Protein AF-A0A0M3KGS9-F1 (afdb_monomer_lite)

InterPro domains:
  IPR002136 Large ribosomal subunit protein uL4 [PF00573] (9-168)
  IPR013005 Large ribosomal subunit protein uL4-like [PTHR10746] (4-174)
  IPR023574 Large ribosomal subunit protein uL4 domain superfamily [G3DSA:3.40.1370.10] (2-190)
  IPR023574 Large ribosomal subunit protein uL4 domain superfamily [SSF52166] (7-170)

Structure (mmCIF, N/CA/C/O backbone):
data_AF-A0A0M3KGS9-F1
#
_entry.id   AF-A0A0M3KGS9-F1
#
loop_
_atom_site.group_PDB
_atom_site.id
_atom_site.type_symbol
_atom_site.label_atom_id
_atom_site.label_alt_id
_atom_site.label_comp_id
_atom_site.label_asym_id
_atom_site.label_entity_id
_atom_site.label_seq_id
_atom_site.pdbx_PDB_ins_code
_atom_site.Cartn_x
_atom_site.Cartn_y
_atom_site.Cartn_z
_atom_site.occupancy
_atom_site.B_iso_or_equiv
_atom_site.auth_seq_id
_atom_site.auth_comp_id
_atom_site.auth_asym_id
_atom_site.auth_atom_id
_atom_site.pdbx_PDB_model_num
ATOM 1 N N . LEU A 1 1 ? -0.802 -0.702 -6.638 1.00 59.56 1 LEU A N 1
ATOM 2 C CA . LEU A 1 1 ? 0.644 -0.536 -6.351 1.00 59.56 1 LEU A CA 1
ATOM 3 C C . LEU A 1 1 ? 1.445 -0.008 -7.544 1.00 59.56 1 LEU A C 1
ATOM 5 O O . LEU A 1 1 ? 2.296 0.840 -7.343 1.00 59.56 1 LEU A O 1
ATOM 9 N N . VAL A 1 2 ? 1.138 -0.417 -8.781 1.00 81.12 2 VAL A N 1
ATOM 10 C CA . VAL A 1 2 ? 1.950 -0.087 -9.972 1.00 81.12 2 VAL A CA 1
ATOM 11 C C . VAL A 1 2 ? 2.141 1.420 -10.236 1.00 81.12 2 VAL A C 1
ATOM 13 O O . VAL A 1 2 ? 3.208 1.816 -10.691 1.00 81.12 2 VAL A O 1
ATOM 16 N N . TYR A 1 3 ? 1.172 2.276 -9.894 1.00 86.75 3 TYR A N 1
ATOM 17 C CA . TYR A 1 3 ? 1.254 3.716 -10.187 1.00 86.75 3 TYR A CA 1
ATOM 18 C C . TYR A 1 3 ? 2.394 4.460 -9.463 1.00 86.75 3 TYR A C 1
ATOM 20 O O . TYR A 1 3 ? 2.813 5.508 -9.945 1.00 86.75 3 TYR A O 1
ATOM 28 N N . ARG A 1 4 ? 2.900 3.935 -8.333 1.00 87.69 4 ARG A N 1
ATOM 29 C CA . ARG A 1 4 ? 4.054 4.494 -7.597 1.00 87.69 4 ARG A CA 1
ATOM 30 C C . ARG A 1 4 ? 5.395 3.913 -8.066 1.00 87.69 4 ARG A C 1
ATOM 32 O O . ARG A 1 4 ? 6.444 4.403 -7.662 1.00 87.69 4 ARG A O 1
ATOM 39 N N . ASN A 1 5 ? 5.380 2.873 -8.902 1.00 90.56 5 ASN A N 1
ATOM 40 C CA . ASN A 1 5 ? 6.588 2.135 -9.255 1.00 90.56 5 ASN A CA 1
ATOM 41 C C . ASN A 1 5 ? 7.422 2.894 -10.297 1.00 90.56 5 ASN A C 1
ATOM 43 O O . ASN A 1 5 ? 6.920 3.281 -11.359 1.00 90.56 5 ASN A O 1
ATOM 47 N N . LEU A 1 6 ? 8.719 3.023 -10.012 1.00 91.81 6 LEU A N 1
ATOM 48 C CA . LEU A 1 6 ? 9.727 3.588 -10.904 1.00 91.81 6 LEU A CA 1
ATOM 49 C C . LEU A 1 6 ? 10.831 2.559 -11.149 1.00 91.81 6 LEU A C 1
ATOM 51 O O . LEU A 1 6 ? 11.524 2.140 -10.224 1.00 91.81 6 LEU A O 1
ATOM 55 N N . GLN A 1 7 ? 11.022 2.166 -12.406 1.00 92.38 7 GLN A N 1
ATOM 56 C CA . GLN A 1 7 ? 12.153 1.333 -12.793 1.00 92.38 7 GLN A CA 1
ATOM 57 C C . GLN A 1 7 ? 13.367 2.203 -13.049 1.00 92.38 7 GLN A C 1
ATOM 59 O O . GLN A 1 7 ? 13.353 3.000 -13.984 1.00 92.38 7 GLN A O 1
ATOM 64 N N . LEU A 1 8 ? 14.428 2.005 -12.272 1.00 94.62 8 LEU A N 1
ATOM 65 C CA . LEU A 1 8 ? 15.709 2.688 -12.483 1.00 94.62 8 LEU A CA 1
ATOM 66 C C . LEU A 1 8 ? 16.712 1.849 -13.277 1.00 94.62 8 LEU A C 1
ATOM 68 O O . LEU A 1 8 ? 17.710 2.374 -13.765 1.00 94.62 8 LEU A O 1
ATOM 72 N N . THR A 1 9 ? 16.461 0.548 -13.424 1.00 94.50 9 THR A N 1
ATOM 73 C CA . THR A 1 9 ? 17.399 -0.348 -14.097 1.00 94.50 9 THR A CA 1
ATOM 74 C C . THR A 1 9 ? 17.535 0.024 -15.572 1.00 94.50 9 THR A C 1
ATOM 76 O O . THR A 1 9 ? 16.553 0.211 -16.289 1.00 94.50 9 THR A O 1
ATOM 79 N N . LYS A 1 10 ? 18.781 0.148 -16.031 1.00 95.44 10 LYS A N 1
ATOM 80 C CA . LYS A 1 10 ? 19.118 0.461 -17.418 1.00 95.44 10 LYS A CA 1
ATOM 81 C C . LYS A 1 10 ? 20.249 -0.446 -17.875 1.00 95.44 10 LYS A C 1
ATOM 83 O O . LYS A 1 10 ? 21.297 -0.511 -17.242 1.00 95.44 10 LYS A O 1
ATOM 88 N N . GLN A 1 11 ? 20.039 -1.118 -18.997 1.00 95.94 11 GLN A N 1
ATOM 89 C CA . GLN A 1 11 ? 21.071 -1.877 -19.687 1.00 95.94 11 GLN A CA 1
ATOM 90 C C . GLN A 1 11 ? 21.637 -1.044 -20.835 1.00 95.94 11 GLN A C 1
ATOM 92 O O . GLN A 1 11 ? 20.892 -0.411 -21.592 1.00 95.94 11 GLN A O 1
ATOM 97 N N . LEU A 1 12 ? 22.967 -1.035 -20.946 1.00 96.00 12 LEU A N 1
ATOM 98 C CA . LEU A 1 12 ? 23.667 -0.260 -21.963 1.00 96.00 12 LEU A CA 1
ATOM 99 C C . LEU A 1 12 ? 23.436 -0.877 -23.341 1.00 96.00 12 LEU A C 1
ATOM 101 O O . LEU A 1 12 ? 23.698 -2.061 -23.575 1.00 96.00 12 LEU A O 1
ATOM 105 N N . SER A 1 13 ? 22.957 -0.043 -24.256 1.00 95.88 13 SER A N 1
ATOM 106 C CA . SER A 1 13 ? 22.900 -0.378 -25.674 1.00 95.88 13 SER A CA 1
ATOM 107 C C . SER A 1 13 ? 24.305 -0.357 -26.282 1.00 95.88 13 SER A C 1
ATOM 109 O O . SER A 1 13 ? 25.244 0.202 -25.710 1.00 95.88 13 SER A O 1
ATOM 111 N N . LYS A 1 14 ? 24.449 -0.911 -27.491 1.00 94.31 14 LYS A N 1
ATOM 112 C CA . LYS A 1 14 ? 25.709 -0.874 -28.254 1.00 94.31 14 LYS A CA 1
ATOM 113 C C . LYS A 1 14 ? 26.313 0.537 -28.344 1.00 94.31 14 LYS A C 1
ATOM 115 O O . LYS A 1 14 ? 27.531 0.659 -28.326 1.00 94.31 14 LYS A O 1
ATOM 120 N N . ALA A 1 15 ? 25.472 1.566 -28.467 1.00 93.00 15 ALA A N 1
ATOM 121 C C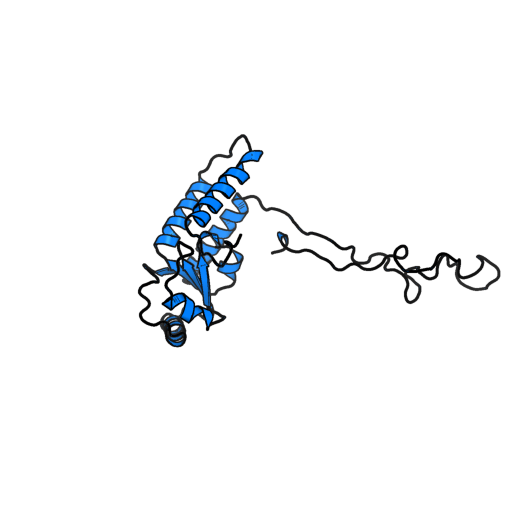A . ALA A 1 15 ? 25.896 2.956 -28.637 1.00 93.00 15 ALA A CA 1
ATOM 122 C C . ALA A 1 15 ? 26.353 3.623 -27.329 1.00 93.00 15 ALA A C 1
ATOM 124 O O . ALA A 1 15 ? 27.106 4.587 -27.364 1.00 93.00 15 ALA A O 1
ATOM 125 N N . GLU A 1 16 ? 25.899 3.121 -26.183 1.00 94.81 16 GLU A N 1
ATOM 126 C CA . GLU A 1 16 ? 26.248 3.668 -24.866 1.00 94.81 16 GLU A CA 1
ATOM 127 C C . GLU A 1 16 ? 27.442 2.942 -24.239 1.00 94.81 16 GLU A C 1
ATOM 129 O O . GLU A 1 16 ? 28.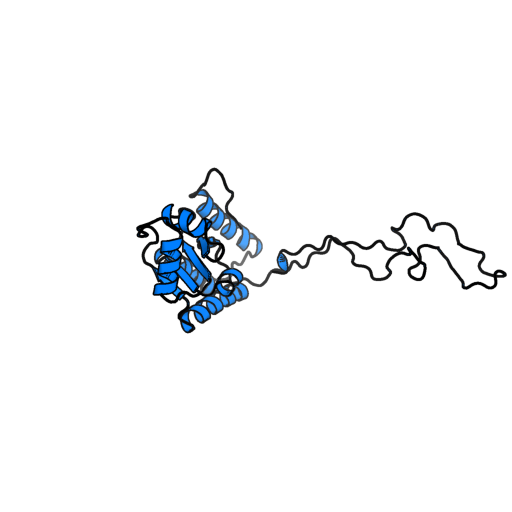025 3.426 -23.272 1.00 94.81 16 GLU A O 1
ATOM 134 N N . MET A 1 17 ? 27.803 1.764 -24.760 1.00 94.50 17 MET A N 1
ATOM 135 C CA . MET A 1 17 ? 28.976 1.040 -24.291 1.00 94.50 17 MET A CA 1
ATOM 136 C C . MET A 1 17 ? 30.276 1.743 -24.709 1.00 94.50 17 MET A C 1
ATOM 138 O O . MET A 1 17 ? 30.386 2.217 -25.838 1.00 94.50 17 MET A O 1
ATOM 142 N N . PRO A 1 18 ? 31.307 1.759 -23.845 1.00 94.06 18 PRO A N 1
ATOM 143 C CA . PRO A 1 18 ? 32.551 2.466 -24.131 1.00 94.06 18 PRO A CA 1
ATOM 144 C C . PRO A 1 18 ? 33.335 1.818 -25.284 1.00 94.06 18 PRO A C 1
ATOM 146 O O . PRO A 1 18 ? 33.600 0.614 -25.283 1.00 94.06 18 PRO A O 1
ATOM 149 N N . GLY A 1 19 ? 33.779 2.614 -26.258 1.00 93.81 19 GLY A N 1
ATOM 150 C CA . GLY A 1 19 ? 34.584 2.153 -27.397 1.00 93.81 19 GLY A CA 1
ATOM 151 C C . GLY A 1 19 ? 33.763 1.527 -28.533 1.00 93.81 19 GLY A C 1
ATOM 152 O O . GLY A 1 19 ? 32.571 1.756 -28.668 1.00 93.81 19 GLY A O 1
ATOM 153 N N . GLY A 1 20 ? 34.407 0.736 -29.398 1.00 91.31 20 GLY A N 1
ATOM 154 C CA . GLY A 1 20 ? 33.729 0.093 -30.535 1.00 91.31 20 GLY A CA 1
ATOM 155 C C . GLY A 1 20 ? 33.561 0.955 -31.792 1.00 91.31 20 GLY A C 1
ATOM 156 O O . GLY A 1 20 ? 32.854 0.523 -32.703 1.00 91.31 20 GLY A O 1
ATOM 157 N N . ASN A 1 21 ? 34.245 2.103 -31.866 1.00 90.56 21 ASN A N 1
ATOM 158 C CA . ASN A 1 21 ? 34.265 2.989 -33.041 1.00 90.56 21 ASN A CA 1
ATOM 159 C C . ASN A 1 21 ? 35.136 2.462 -34.191 1.00 90.56 21 ASN A C 1
ATOM 161 O O . ASN A 1 21 ? 34.920 2.812 -35.348 1.00 90.56 21 ASN A O 1
ATOM 165 N N . ARG A 1 22 ? 36.119 1.601 -33.897 1.00 93.00 22 ARG A N 1
ATOM 166 C CA . ARG A 1 22 ? 36.967 0.976 -34.918 1.00 93.00 22 ARG A CA 1
ATOM 167 C C . ARG A 1 22 ? 36.350 -0.334 -35.397 1.00 93.00 22 ARG A C 1
ATOM 169 O O . ARG A 1 22 ? 36.013 -1.198 -34.583 1.00 93.00 22 ARG A O 1
ATOM 176 N N . LYS A 1 23 ? 36.288 -0.514 -36.718 1.00 94.50 23 LYS A N 1
ATOM 177 C CA . LYS A 1 23 ? 35.894 -1.789 -37.322 1.00 94.50 23 LYS A CA 1
ATOM 178 C C . LYS A 1 23 ? 36.867 -2.899 -36.875 1.00 94.50 23 LYS A C 1
ATOM 180 O O . LYS A 1 23 ? 38.075 -2.696 -36.997 1.00 94.50 23 LYS A O 1
ATOM 185 N N . PRO A 1 24 ? 36.388 -4.053 -36.372 1.00 94.50 24 PRO A N 1
ATOM 186 C CA . PRO A 1 24 ? 37.264 -5.101 -35.838 1.00 94.50 24 PRO A CA 1
ATOM 187 C C . PRO A 1 24 ? 38.239 -5.682 -36.871 1.00 94.50 24 PRO A C 1
ATOM 189 O O . PRO A 1 24 ? 39.396 -5.943 -36.552 1.00 94.50 24 PRO A O 1
ATOM 192 N N . TRP A 1 25 ? 37.771 -5.873 -38.107 1.00 95.75 25 TRP A N 1
ATOM 193 C CA . TRP A 1 25 ? 38.565 -6.354 -39.239 1.00 95.75 25 TRP A CA 1
ATOM 194 C C . TRP A 1 25 ? 37.966 -5.902 -40.587 1.00 95.75 25 TRP A C 1
ATOM 196 O O . TRP A 1 25 ? 36.787 -5.532 -40.643 1.00 95.75 25 TRP A O 1
ATOM 206 N N . PRO A 1 26 ? 38.745 -5.912 -41.690 1.00 95.69 26 PRO A N 1
ATOM 207 C CA . PRO A 1 26 ? 38.253 -5.575 -43.027 1.00 95.69 26 PRO A CA 1
ATOM 208 C C . PRO A 1 26 ? 37.063 -6.437 -43.466 1.00 95.69 26 PRO A C 1
ATOM 210 O O . PRO A 1 26 ? 36.918 -7.582 -43.046 1.00 95.69 26 PRO A O 1
ATOM 213 N N . GLN A 1 27 ? 36.211 -5.899 -44.346 1.00 95.25 27 GLN A N 1
ATOM 214 C CA . GLN A 1 27 ? 34.976 -6.580 -44.765 1.00 95.25 27 GLN A CA 1
ATOM 215 C C . GLN A 1 27 ? 35.230 -7.928 -45.456 1.00 95.25 27 GLN A C 1
ATOM 217 O O . GLN A 1 27 ? 34.412 -8.830 -45.332 1.00 95.25 27 GLN A O 1
ATOM 222 N N . LYS A 1 28 ? 36.328 -8.059 -46.204 1.00 94.94 28 LYS A N 1
ATOM 223 C CA . LYS A 1 28 ? 36.662 -9.236 -47.019 1.00 94.94 28 LYS A CA 1
ATOM 224 C C . LYS A 1 28 ? 38.106 -9.666 -46.744 1.00 94.94 28 LYS A C 1
ATOM 226 O O . LYS A 1 28 ? 38.862 -8.910 -46.139 1.00 94.94 28 LYS A O 1
ATOM 231 N N . LYS A 1 29 ? 38.489 -10.842 -47.261 1.00 93.25 29 LYS A N 1
ATOM 232 C CA . LYS A 1 29 ? 39.860 -11.401 -47.239 1.00 93.25 29 LYS A CA 1
ATOM 233 C C . LYS A 1 29 ? 40.377 -11.857 -45.863 1.00 93.25 29 LYS A C 1
ATOM 235 O O . LYS A 1 29 ? 41.565 -12.104 -45.716 1.00 93.25 29 LYS A O 1
ATOM 240 N N . THR A 1 30 ? 39.502 -11.988 -44.865 1.00 92.94 30 THR A N 1
ATOM 241 C CA . THR A 1 30 ? 39.863 -12.404 -43.494 1.00 92.94 30 THR A CA 1
ATOM 242 C C . THR A 1 30 ? 39.371 -13.801 -43.114 1.00 92.94 30 THR A C 1
ATOM 244 O O . THR A 1 30 ? 39.777 -14.314 -42.077 1.00 92.94 30 THR A O 1
ATOM 247 N N . GLY A 1 31 ? 38.465 -14.402 -43.897 1.00 94.88 31 GLY A N 1
ATOM 248 C CA . GLY A 1 31 ? 37.840 -15.698 -43.585 1.00 94.88 31 GLY A CA 1
ATOM 249 C C . GLY A 1 31 ? 36.908 -15.693 -42.362 1.00 94.88 31 GLY A C 1
ATOM 250 O O . GLY A 1 31 ? 36.425 -16.745 -41.960 1.00 94.88 31 GLY A O 1
ATOM 251 N N . ARG A 1 32 ? 36.648 -14.525 -41.757 1.00 94.81 32 ARG A N 1
ATOM 252 C CA . ARG A 1 32 ? 35.777 -14.348 -40.581 1.00 94.81 32 ARG A CA 1
ATOM 253 C C . ARG A 1 32 ? 34.409 -13.786 -40.981 1.00 94.81 32 ARG A C 1
ATOM 255 O O . ARG A 1 32 ? 34.270 -13.193 -42.050 1.00 94.81 32 ARG A O 1
ATOM 262 N N . HIS A 1 33 ? 33.417 -13.905 -40.094 1.00 94.75 33 HIS A N 1
ATOM 263 C CA . HIS A 1 33 ? 32.101 -13.275 -40.271 1.00 94.75 33 HIS A CA 1
ATOM 264 C C . HIS A 1 33 ? 32.210 -11.743 -40.397 1.00 94.75 33 HIS A C 1
ATOM 266 O O . HIS A 1 33 ? 33.166 -11.127 -39.922 1.00 94.75 33 HIS A O 1
ATOM 272 N N . HIS A 1 34 ? 31.228 -11.094 -41.024 1.00 95.69 34 HIS A N 1
ATOM 273 C CA . HIS A 1 34 ? 31.217 -9.636 -41.154 1.00 95.69 34 HIS A CA 1
ATOM 274 C C . HIS A 1 34 ? 30.837 -8.963 -39.828 1.00 95.69 34 HIS A C 1
ATOM 276 O O . HIS A 1 34 ? 29.739 -9.168 -39.319 1.00 95.69 34 HIS A O 1
ATOM 282 N N . ALA A 1 35 ? 31.724 -8.120 -39.293 1.00 94.62 35 ALA A N 1
ATOM 283 C CA . ALA A 1 35 ? 31.490 -7.386 -38.052 1.00 94.62 35 ALA A CA 1
ATOM 284 C C . ALA A 1 35 ? 31.724 -5.881 -38.237 1.00 94.62 35 ALA A C 1
ATOM 286 O O . ALA A 1 35 ? 32.741 -5.451 -38.785 1.00 94.62 35 ALA A O 1
ATOM 287 N N . GLY A 1 36 ? 30.776 -5.073 -37.756 1.00 93.94 36 GLY A N 1
ATOM 288 C CA . GLY A 1 36 ? 30.879 -3.610 -37.780 1.00 93.94 36 GLY A CA 1
ATOM 289 C C . GLY A 1 36 ? 31.524 -3.017 -36.526 1.00 93.94 36 GLY A C 1
ATOM 290 O O . GLY A 1 36 ? 32.214 -2.011 -36.611 1.00 93.94 36 GLY A O 1
ATOM 291 N N . SER A 1 37 ? 31.316 -3.635 -35.361 1.00 94.69 37 SER A N 1
ATOM 292 C CA . SER A 1 37 ? 31.813 -3.143 -34.070 1.00 94.69 37 SER A CA 1
ATOM 293 C C . SER A 1 37 ? 31.868 -4.276 -33.052 1.00 94.69 37 SER A C 1
ATOM 295 O O . SER A 1 37 ? 30.962 -5.115 -33.031 1.00 94.69 37 SER A O 1
ATOM 297 N N . ILE A 1 38 ? 32.873 -4.242 -32.173 1.00 95.50 38 ILE A N 1
ATOM 298 C CA . ILE A 1 38 ? 33.011 -5.169 -31.038 1.00 95.50 38 ILE A CA 1
ATOM 299 C C . ILE A 1 38 ? 31.899 -5.012 -29.988 1.00 95.50 38 ILE A C 1
ATOM 301 O O . ILE A 1 38 ? 31.720 -5.901 -29.171 1.00 95.50 38 ILE A O 1
ATOM 305 N N . ARG A 1 39 ? 31.140 -3.904 -29.998 1.00 96.25 39 ARG A N 1
ATOM 306 C CA . ARG A 1 39 ? 30.037 -3.657 -29.046 1.00 96.25 39 ARG A CA 1
ATOM 307 C C . ARG A 1 39 ? 28.684 -4.188 -29.521 1.00 96.25 39 ARG A C 1
ATOM 309 O O . ARG A 1 39 ? 27.656 -3.871 -28.931 1.00 96.25 39 ARG A O 1
ATOM 316 N N . SER A 1 40 ? 28.658 -4.960 -30.606 1.00 94.94 40 SER A N 1
ATOM 317 C CA . SER A 1 40 ? 27.409 -5.532 -31.124 1.00 94.94 40 SER A CA 1
ATOM 318 C C . SER A 1 40 ? 26.893 -6.658 -30.209 1.00 94.94 40 SER A C 1
ATOM 320 O O . SER A 1 40 ? 27.721 -7.341 -29.616 1.00 94.94 40 SER A O 1
ATOM 322 N N . PRO A 1 41 ? 25.570 -6.896 -30.113 1.00 96.00 41 PRO A N 1
ATOM 323 C CA . PRO A 1 41 ? 24.985 -7.802 -29.110 1.00 96.00 41 PRO A CA 1
ATOM 324 C C . PRO A 1 41 ? 25.484 -9.252 -29.148 1.00 96.00 41 PRO A C 1
ATOM 326 O O . PRO A 1 41 ? 25.473 -9.932 -28.132 1.00 96.00 41 PRO A O 1
ATOM 329 N N . HIS A 1 42 ? 25.928 -9.730 -30.313 1.00 93.88 42 HIS A N 1
ATOM 330 C CA . HIS A 1 42 ? 26.463 -11.086 -30.476 1.00 93.88 42 HIS A CA 1
ATOM 331 C C . HIS A 1 42 ? 27.900 -11.250 -29.951 1.00 93.88 42 HIS A C 1
ATOM 333 O O . HIS A 1 42 ? 28.383 -12.373 -29.844 1.00 93.88 42 HIS A O 1
ATOM 339 N N . PHE A 1 43 ? 28.606 -10.153 -29.658 1.00 94.62 43 PHE A N 1
ATOM 340 C CA . PHE A 1 43 ? 29.948 -10.195 -29.081 1.00 94.62 43 PHE A CA 1
ATOM 341 C C . PHE A 1 43 ? 29.888 -10.286 -27.553 1.00 94.62 43 PHE A C 1
ATOM 343 O O . PHE A 1 43 ? 29.007 -9.715 -26.911 1.00 94.62 43 PHE A O 1
ATOM 350 N N . HIS A 1 44 ? 30.888 -10.942 -26.963 1.00 93.00 44 HIS A N 1
ATOM 351 C CA . HIS A 1 44 ? 31.118 -10.899 -25.520 1.00 93.00 44 HIS A CA 1
ATOM 352 C C . HIS A 1 44 ? 31.352 -9.448 -25.062 1.00 93.00 44 HIS A C 1
ATOM 354 O O . HIS A 1 44 ? 32.109 -8.714 -25.699 1.00 93.00 44 HIS A O 1
ATOM 360 N N . LEU A 1 45 ? 30.698 -9.031 -23.969 1.00 91.88 45 LEU A N 1
ATOM 361 C CA . LEU A 1 45 ? 30.665 -7.632 -23.496 1.00 91.88 45 LEU A CA 1
ATOM 362 C C . LEU A 1 45 ? 30.140 -6.634 -24.552 1.00 91.88 45 LEU A C 1
ATOM 364 O O . LEU A 1 45 ? 30.528 -5.458 -24.563 1.00 91.88 45 LEU A O 1
ATOM 368 N N . GLY A 1 46 ? 29.287 -7.117 -25.460 1.00 94.38 46 GLY A N 1
ATOM 369 C CA . GLY A 1 46 ? 28.493 -6.313 -26.379 1.00 94.38 46 GLY A CA 1
ATOM 370 C C . GLY A 1 46 ? 27.247 -5.728 -25.713 1.00 94.38 46 GLY A C 1
ATOM 371 O O . GLY A 1 46 ? 26.803 -6.189 -24.663 1.00 94.38 46 GLY A O 1
ATOM 372 N N . GLY A 1 47 ? 26.686 -4.683 -26.322 1.00 96.19 47 GLY A N 1
ATOM 373 C CA . GLY A 1 47 ? 25.498 -4.008 -25.803 1.00 96.19 47 GLY A CA 1
ATOM 374 C C . GLY A 1 47 ? 24.241 -4.862 -25.920 1.00 96.19 47 GLY A C 1
ATOM 375 O O . GLY A 1 47 ? 24.099 -5.645 -26.857 1.00 96.19 47 GLY A O 1
ATOM 376 N N . PHE A 1 48 ? 23.290 -4.666 -25.009 1.00 96.44 48 PHE A N 1
ATOM 377 C CA . PHE A 1 48 ? 22.002 -5.355 -25.070 1.00 96.44 48 PHE A CA 1
ATOM 378 C C . PHE A 1 48 ? 21.155 -4.798 -26.225 1.00 96.44 48 PHE A C 1
ATOM 380 O O . PHE A 1 48 ? 20.992 -3.582 -26.339 1.00 96.44 48 PHE A O 1
ATOM 387 N N . ALA A 1 49 ? 20.608 -5.677 -27.075 1.00 95.06 49 ALA A N 1
ATOM 388 C CA . ALA A 1 49 ? 19.734 -5.281 -28.187 1.00 95.06 49 ALA A CA 1
ATOM 389 C C . ALA A 1 49 ? 18.379 -4.763 -27.679 1.00 95.06 49 ALA A C 1
ATOM 391 O O . ALA A 1 49 ? 18.028 -3.611 -2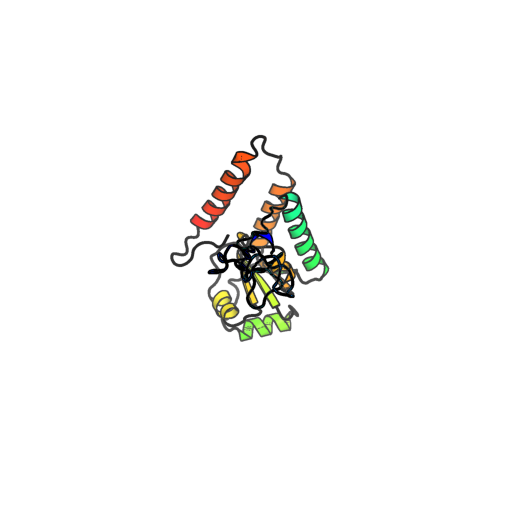7.906 1.00 95.06 49 ALA A O 1
ATOM 392 N N . ASN A 1 50 ? 17.674 -5.605 -26.918 1.00 94.31 50 ASN A N 1
ATOM 393 C CA . ASN A 1 50 ? 16.381 -5.306 -26.299 1.00 94.31 50 ASN A CA 1
ATOM 394 C C . ASN A 1 50 ? 16.524 -5.302 -24.775 1.00 94.31 50 ASN A C 1
ATOM 396 O O . ASN A 1 50 ? 15.848 -6.039 -24.062 1.00 94.31 50 ASN A O 1
ATOM 400 N N . GLY A 1 51 ? 17.488 -4.524 -24.286 1.00 92.69 51 GLY A N 1
ATOM 401 C CA . GLY A 1 51 ? 17.719 -4.391 -22.855 1.00 92.69 51 GLY A CA 1
ATOM 402 C C . GLY A 1 51 ? 16.681 -3.504 -22.178 1.00 92.69 51 GLY A C 1
ATOM 403 O O . GLY A 1 51 ? 16.010 -2.694 -22.820 1.00 92.69 51 GLY A O 1
ATOM 404 N N . VAL A 1 52 ? 16.586 -3.610 -20.855 1.00 95.19 52 VAL A N 1
ATOM 405 C CA . VAL A 1 52 ? 15.745 -2.705 -20.063 1.00 95.19 52 VAL A CA 1
ATOM 406 C C . VAL A 1 52 ? 16.211 -1.258 -20.262 1.00 95.19 52 VAL A C 1
ATOM 408 O O . VAL A 1 52 ? 17.390 -0.939 -20.087 1.00 95.19 52 VAL A O 1
ATOM 411 N N . ARG A 1 53 ? 15.278 -0.368 -20.614 1.00 92.56 53 ARG A N 1
ATOM 412 C CA . ARG A 1 53 ? 15.523 1.067 -20.817 1.00 92.56 53 ARG A CA 1
ATOM 413 C C . ARG A 1 53 ? 14.890 1.869 -19.681 1.00 92.56 53 ARG A C 1
ATOM 415 O O . ARG A 1 53 ? 13.709 2.197 -19.743 1.00 92.56 53 ARG A O 1
ATOM 422 N N . GLY A 1 54 ? 15.673 2.142 -18.642 1.00 89.56 54 GLY A N 1
ATOM 423 C CA . GLY A 1 54 ? 15.287 3.024 -17.539 1.00 89.56 54 GLY A CA 1
ATOM 424 C C . GLY A 1 54 ? 15.715 4.484 -17.769 1.00 89.56 54 GLY A C 1
ATOM 425 O O . GLY A 1 54 ? 16.634 4.723 -18.563 1.00 89.56 54 GLY A O 1
ATOM 426 N N . PRO A 1 55 ? 15.103 5.458 -17.069 1.00 93.25 55 PRO A N 1
ATOM 427 C CA . PRO A 1 55 ? 14.011 5.295 -16.111 1.00 93.25 55 PRO A CA 1
ATOM 428 C C . PRO A 1 55 ? 12.648 5.083 -16.793 1.00 93.25 55 PRO A C 1
ATOM 430 O O . PRO A 1 55 ? 12.314 5.782 -17.748 1.00 93.25 55 PRO A O 1
ATOM 433 N N . ARG A 1 56 ? 11.844 4.133 -16.297 1.00 91.81 56 ARG A N 1
ATOM 434 C CA . ARG A 1 56 ? 10.483 3.868 -16.800 1.00 91.81 56 ARG A CA 1
ATOM 435 C C . ARG A 1 56 ? 9.464 3.964 -15.672 1.00 91.81 56 ARG A C 1
ATOM 437 O O . ARG A 1 56 ? 9.640 3.349 -14.623 1.00 91.81 56 ARG A O 1
ATOM 444 N N . THR A 1 57 ? 8.388 4.705 -15.909 1.00 92.38 57 THR A N 1
ATOM 445 C CA . THR A 1 57 ? 7.234 4.794 -15.008 1.00 92.38 57 THR A CA 1
ATOM 446 C C . THR A 1 57 ? 6.090 3.924 -15.527 1.00 92.38 57 THR A C 1
ATOM 448 O O . THR A 1 57 ? 5.880 3.802 -16.735 1.00 92.38 57 THR A O 1
ATOM 451 N N . TRP A 1 58 ? 5.323 3.334 -14.609 1.00 90.69 58 TRP A N 1
ATOM 452 C CA . TRP A 1 58 ? 4.042 2.676 -14.914 1.00 90.69 58 TRP A CA 1
ATOM 453 C C . TRP A 1 58 ? 2.868 3.448 -14.313 1.00 90.69 58 TRP A C 1
ATOM 455 O O . TRP A 1 58 ? 1.892 2.881 -13.820 1.00 90.69 58 TRP A O 1
ATOM 465 N N . PHE A 1 59 ? 2.993 4.769 -14.317 1.00 92.12 59 PHE A N 1
ATOM 466 C CA . PHE A 1 59 ? 1.987 5.652 -13.768 1.00 92.12 59 PHE A CA 1
ATOM 467 C C . PHE A 1 59 ? 0.731 5.647 -14.644 1.00 92.12 59 PHE A C 1
ATOM 469 O O . PHE A 1 59 ? 0.783 5.963 -15.831 1.00 92.12 59 PHE A O 1
ATOM 476 N N . TYR A 1 60 ? -0.406 5.334 -14.031 1.00 91.00 60 TYR A N 1
ATOM 477 C CA . TYR A 1 60 ? -1.729 5.606 -14.575 1.00 91.00 60 TYR A CA 1
ATOM 478 C C . TYR A 1 60 ? -2.693 5.866 -13.415 1.00 91.00 60 TYR A C 1
ATOM 480 O O . TYR A 1 60 ? -2.559 5.276 -12.340 1.00 91.00 60 TYR A O 1
ATOM 488 N N . MET A 1 61 ? -3.659 6.758 -13.629 1.00 87.56 61 MET A N 1
ATOM 489 C CA . MET A 1 61 ? -4.687 7.077 -12.639 1.00 87.56 61 MET A CA 1
ATOM 490 C C . MET A 1 61 ? -5.994 6.378 -12.991 1.00 87.56 61 MET A C 1
ATOM 492 O O . MET A 1 61 ? -6.490 6.494 -14.111 1.00 87.56 61 MET A O 1
ATOM 496 N N . LEU A 1 62 ? -6.565 5.671 -12.016 1.00 90.31 62 LEU A N 1
ATOM 497 C CA . LEU A 1 62 ? -7.900 5.096 -12.136 1.00 90.31 62 LEU A CA 1
ATOM 498 C C . LEU A 1 62 ? -8.975 6.172 -11.908 1.00 90.31 62 LEU A C 1
ATOM 500 O O . LEU A 1 62 ? -8.802 7.017 -11.023 1.00 90.31 62 LEU A O 1
ATOM 504 N N . PRO A 1 63 ? -10.110 6.107 -12.628 1.00 88.62 63 PRO A N 1
ATOM 505 C CA . PRO A 1 63 ? -11.274 6.938 -12.347 1.00 88.62 63 PRO A CA 1
ATOM 506 C C . PRO A 1 63 ? -11.691 6.880 -10.873 1.00 88.62 63 PRO A C 1
ATOM 508 O O . PRO A 1 63 ? -11.718 5.807 -10.265 1.00 88.62 63 PRO A O 1
ATOM 511 N N . ASP A 1 64 ? -12.064 8.029 -10.311 1.00 86.00 64 ASP A N 1
ATOM 512 C CA . ASP A 1 64 ? -12.436 8.174 -8.894 1.00 86.00 64 ASP A CA 1
ATOM 513 C C . ASP A 1 64 ? -13.551 7.202 -8.493 1.00 86.00 64 ASP A C 1
ATOM 515 O O . ASP A 1 64 ? -13.462 6.550 -7.456 1.00 86.00 64 ASP A O 1
ATOM 519 N N . ALA A 1 65 ? -14.556 7.039 -9.360 1.00 88.12 65 ALA A N 1
ATOM 520 C CA . ALA A 1 65 ? -15.684 6.142 -9.130 1.00 88.12 65 ALA A CA 1
ATOM 521 C C . ALA A 1 65 ? -15.254 4.673 -8.977 1.00 88.12 65 ALA A C 1
ATOM 523 O O . ALA A 1 65 ? -15.800 3.952 -8.145 1.00 88.12 65 ALA A O 1
ATOM 524 N N . ILE A 1 66 ? -14.248 4.231 -9.741 1.00 92.75 66 ILE A N 1
ATOM 525 C CA . ILE A 1 66 ? -13.718 2.862 -9.652 1.00 92.75 66 ILE A CA 1
ATOM 526 C C . ILE A 1 66 ? -12.948 2.687 -8.341 1.00 92.75 66 ILE A C 1
ATOM 528 O O . ILE A 1 66 ? -13.122 1.677 -7.662 1.00 92.75 66 ILE A O 1
ATOM 532 N N . ARG A 1 67 ? -12.142 3.685 -7.953 1.00 92.44 67 ARG A N 1
ATOM 533 C CA . ARG A 1 67 ? -11.398 3.667 -6.683 1.00 92.44 67 ARG A CA 1
ATOM 534 C C . ARG A 1 67 ? -12.340 3.620 -5.480 1.00 92.44 67 ARG A C 1
ATOM 536 O O . ARG A 1 67 ? -12.154 2.789 -4.598 1.00 92.44 67 ARG A O 1
ATOM 543 N N . LEU A 1 68 ? -13.386 4.447 -5.490 1.00 93.06 68 LEU A N 1
ATOM 544 C CA . LEU A 1 68 ? -14.412 4.465 -4.449 1.00 93.06 68 LEU A CA 1
ATOM 545 C C . LEU A 1 68 ? -15.166 3.135 -4.385 1.00 93.06 68 LEU A C 1
ATOM 547 O O . LEU A 1 68 ? -15.318 2.572 -3.305 1.00 93.06 68 LEU A O 1
ATOM 551 N N . LYS A 1 69 ? -15.592 2.592 -5.534 1.00 95.44 69 LYS A N 1
ATOM 552 C CA . LYS A 1 69 ? -16.269 1.289 -5.583 1.00 95.44 69 LYS A CA 1
ATOM 553 C C . LYS A 1 69 ? -15.386 0.178 -5.014 1.00 95.44 69 LYS A C 1
ATOM 555 O O . LYS A 1 69 ? -15.889 -0.649 -4.263 1.00 95.44 69 LYS A O 1
ATOM 560 N N . GLY A 1 70 ? -14.089 0.181 -5.326 1.00 96.12 70 GLY A N 1
ATOM 561 C CA . GLY A 1 70 ? -13.127 -0.764 -4.757 1.00 96.12 70 GLY A CA 1
ATOM 562 C C . GLY A 1 70 ? -13.048 -0.685 -3.230 1.00 96.12 70 GLY A C 1
ATOM 563 O O . GLY A 1 70 ? -13.034 -1.719 -2.571 1.00 96.12 70 GLY A O 1
ATOM 564 N N . LEU A 1 71 ? -13.072 0.525 -2.664 1.00 95.62 71 LEU A N 1
ATOM 565 C CA . LEU A 1 71 ? -13.086 0.731 -1.214 1.00 95.62 71 LEU A CA 1
ATOM 566 C C . LEU A 1 71 ? -14.380 0.222 -0.575 1.00 95.62 71 LEU A C 1
ATOM 568 O O . LEU A 1 71 ? -14.312 -0.519 0.401 1.00 95.62 71 LEU A O 1
ATOM 572 N N . CYS A 1 72 ? -15.543 0.539 -1.154 1.00 96.38 72 CYS A N 1
ATOM 573 C CA . CYS A 1 72 ? -16.817 0.005 -0.668 1.00 96.38 72 CYS A CA 1
ATOM 574 C C . CYS A 1 72 ? -16.828 -1.525 -0.690 1.00 96.38 72 CYS A C 1
ATOM 576 O O . CYS A 1 72 ? -17.201 -2.137 0.300 1.00 96.38 72 CYS A O 1
ATOM 578 N N . VAL A 1 73 ? -16.383 -2.138 -1.791 1.00 97.62 73 VAL A N 1
ATOM 579 C CA . VAL A 1 73 ? -16.331 -3.600 -1.923 1.00 97.62 73 VAL A CA 1
ATOM 580 C C . VAL A 1 73 ? -15.402 -4.215 -0.878 1.00 97.62 73 VAL A C 1
ATOM 582 O O . VAL A 1 73 ? -15.786 -5.196 -0.255 1.00 97.62 73 VAL A O 1
ATOM 585 N N . ALA A 1 74 ? -14.224 -3.632 -0.637 1.00 97.50 74 ALA A N 1
ATOM 586 C CA . ALA A 1 74 ? -13.300 -4.125 0.384 1.00 97.50 74 ALA A CA 1
ATOM 587 C C . ALA A 1 74 ? -13.929 -4.106 1.791 1.00 97.50 74 ALA A C 1
ATOM 589 O O . ALA A 1 74 ? -13.843 -5.095 2.513 1.00 97.50 74 ALA A O 1
ATOM 590 N N . LEU A 1 75 ? -14.623 -3.020 2.153 1.00 96.81 75 LEU A N 1
ATOM 591 C CA . LEU A 1 75 ? -15.340 -2.924 3.431 1.00 96.81 75 LEU A CA 1
ATOM 592 C C . LEU A 1 75 ? -16.512 -3.907 3.516 1.00 96.81 75 LEU A C 1
ATOM 594 O O . LEU A 1 75 ? -16.697 -4.547 4.545 1.00 96.81 75 LEU A O 1
ATOM 598 N N . THR A 1 76 ? -17.285 -4.062 2.437 1.00 97.62 76 THR A N 1
ATOM 599 C CA . THR A 1 76 ? -18.384 -5.034 2.385 1.00 97.62 76 THR A CA 1
ATOM 600 C C . THR A 1 76 ? -17.870 -6.459 2.562 1.00 97.62 76 THR A C 1
ATOM 602 O O . THR A 1 76 ? -18.482 -7.225 3.294 1.00 97.62 76 THR A O 1
ATOM 605 N N . ILE A 1 77 ? -16.739 -6.807 1.942 1.00 97.88 77 ILE A N 1
ATOM 606 C CA . ILE A 1 77 ? -16.109 -8.123 2.105 1.00 97.88 77 ILE A CA 1
ATOM 607 C C . ILE A 1 77 ? -15.723 -8.348 3.569 1.00 97.88 77 ILE A C 1
ATOM 609 O O . ILE A 1 77 ? -16.143 -9.350 4.141 1.00 97.88 77 ILE A O 1
ATOM 613 N N . LYS A 1 78 ? -15.017 -7.396 4.194 1.00 97.44 78 LYS A N 1
ATOM 614 C CA . LYS A 1 78 ? -14.646 -7.496 5.614 1.00 97.44 78 LYS A CA 1
ATOM 615 C C . LYS A 1 78 ? -15.856 -7.632 6.528 1.00 97.44 78 LYS A C 1
ATOM 617 O O . LYS A 1 78 ? -15.844 -8.445 7.440 1.00 97.44 78 LYS A O 1
ATOM 622 N N . HIS A 1 79 ? -16.927 -6.895 6.252 1.00 97.25 79 HIS A N 1
ATOM 623 C CA . HIS A 1 79 ? -18.158 -7.009 7.023 1.00 97.25 79 HIS A CA 1
ATOM 624 C C . HIS A 1 79 ? -18.824 -8.385 6.870 1.00 97.25 79 HIS A C 1
ATOM 626 O O . HIS A 1 79 ? -19.169 -9.006 7.866 1.00 97.25 79 HIS A O 1
ATOM 632 N N . VAL A 1 80 ? -18.956 -8.893 5.639 1.00 97.88 80 VAL A N 1
ATOM 633 C CA . VAL A 1 80 ? -19.560 -10.212 5.364 1.00 97.88 80 VAL A CA 1
ATOM 634 C C . VAL A 1 80 ? -18.739 -11.356 5.970 1.00 97.88 80 VAL A C 1
ATOM 636 O O . VAL A 1 80 ? -19.305 -12.379 6.345 1.00 97.88 80 VAL A O 1
ATOM 639 N N . GLN A 1 81 ? -17.421 -11.187 6.084 1.00 96.50 81 GLN A N 1
ATOM 640 C CA . GLN A 1 81 ? -16.520 -12.155 6.716 1.00 96.50 81 GLN A CA 1
ATOM 641 C C . GLN A 1 81 ? -16.503 -12.070 8.252 1.00 96.50 81 GLN A C 1
ATOM 643 O O . GLN A 1 81 ? -15.881 -12.915 8.880 1.00 96.50 81 GLN A O 1
ATOM 648 N N . ASN A 1 82 ? -17.225 -11.117 8.857 1.00 96.38 82 ASN A N 1
ATOM 649 C CA . ASN A 1 82 ? -17.155 -10.775 10.287 1.00 96.38 82 ASN A CA 1
ATOM 650 C C . ASN A 1 82 ? -15.772 -10.273 10.749 1.00 96.38 82 ASN A C 1
ATOM 652 O O . ASN A 1 82 ? -15.472 -10.282 11.939 1.00 96.38 82 ASN A O 1
ATOM 656 N N . ASP A 1 83 ? -14.970 -9.762 9.816 1.00 97.06 83 ASP A N 1
ATOM 657 C CA . ASP A 1 83 ? -13.619 -9.241 10.048 1.00 97.06 83 ASP A CA 1
ATOM 658 C C . ASP A 1 83 ? -13.591 -7.714 10.264 1.00 97.06 83 ASP A C 1
ATOM 660 O O . ASP A 1 83 ? -12.532 -7.103 10.431 1.00 97.06 83 ASP A O 1
ATOM 664 N N . LEU A 1 84 ? -14.756 -7.066 10.197 1.00 97.31 84 LEU A N 1
ATOM 665 C CA . LEU A 1 84 ? -14.920 -5.637 10.443 1.00 97.31 84 LEU A CA 1
ATOM 666 C C . LEU A 1 84 ? -15.522 -5.423 11.830 1.00 97.31 84 LEU A C 1
ATOM 668 O O . LEU A 1 84 ? -16.673 -5.787 12.071 1.00 97.31 84 LEU A O 1
ATOM 672 N N . VAL A 1 85 ? -14.765 -4.776 12.708 1.00 96.94 85 VAL A N 1
ATOM 673 C CA . VAL A 1 85 ? -15.159 -4.505 14.091 1.00 96.94 85 VAL A CA 1
ATOM 674 C C . VAL A 1 85 ? -15.289 -3.002 14.293 1.00 96.94 85 VAL A C 1
ATOM 676 O O . VAL A 1 85 ? -14.470 -2.224 13.808 1.00 96.94 85 VAL A O 1
ATOM 679 N N . ILE A 1 86 ? -16.328 -2.588 15.011 1.00 96.56 86 ILE A N 1
ATOM 680 C CA . ILE A 1 86 ? -16.566 -1.187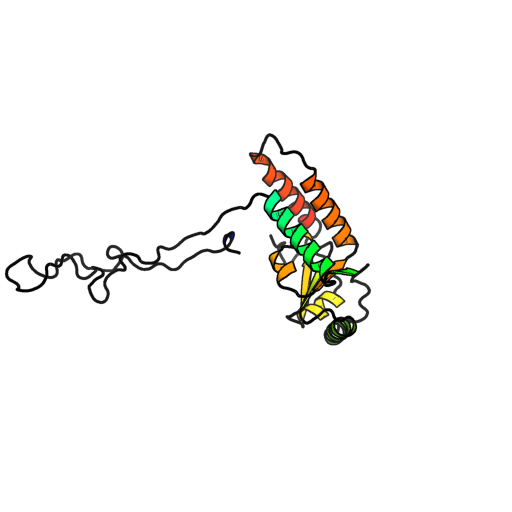 15.360 1.00 96.56 86 ILE A CA 1
ATOM 681 C C . ILE A 1 86 ? -16.400 -1.051 16.870 1.00 96.56 86 ILE A C 1
ATOM 683 O O . ILE A 1 86 ? -16.958 -1.843 17.629 1.00 96.56 86 ILE A O 1
ATOM 687 N N . VAL A 1 87 ? -15.622 -0.058 17.288 1.00 94.69 87 VAL A N 1
ATOM 688 C CA . VAL A 1 87 ? -15.362 0.277 18.691 1.00 94.69 87 VAL A CA 1
ATOM 689 C C . VAL A 1 87 ? -15.765 1.729 18.916 1.00 94.69 87 VAL A C 1
ATOM 691 O O . VAL A 1 87 ? -15.619 2.555 18.018 1.00 94.69 87 VAL A O 1
ATOM 694 N N . ASP A 1 88 ? -16.283 2.055 20.098 1.00 92.81 88 ASP A N 1
ATOM 695 C CA . ASP A 1 88 ? -16.680 3.430 20.404 1.00 92.81 88 ASP A CA 1
ATOM 696 C C . ASP A 1 88 ? -15.457 4.359 20.446 1.00 92.81 88 ASP A C 1
ATOM 698 O O . ASP A 1 88 ? -15.367 5.302 19.658 1.00 92.81 88 ASP A O 1
ATOM 702 N N . ASP A 1 89 ? -14.479 4.039 21.296 1.00 90.12 89 ASP A N 1
ATOM 703 C CA . ASP A 1 89 ? -13.270 4.837 21.495 1.00 90.12 89 ASP A CA 1
ATOM 704 C C . ASP A 1 89 ? -12.043 3.944 21.747 1.00 90.12 89 ASP A C 1
ATOM 706 O O . ASP A 1 89 ? -12.132 2.897 22.388 1.00 90.12 89 ASP A O 1
ATOM 710 N N . PHE A 1 90 ? -10.883 4.366 21.247 1.00 90.62 90 PHE A N 1
ATOM 711 C CA . PHE A 1 90 ? -9.600 3.722 21.521 1.00 90.62 90 PHE A CA 1
ATOM 712 C C . PHE A 1 90 ? -8.950 4.227 22.812 1.00 90.62 90 PHE A C 1
ATOM 714 O O . PHE A 1 90 ? -8.085 3.542 23.356 1.00 90.62 90 PHE A O 1
ATOM 721 N N . ALA A 1 91 ? -9.352 5.392 23.332 1.00 86.88 91 ALA A N 1
ATOM 722 C CA . ALA A 1 91 ? -8.800 5.932 24.575 1.00 86.88 91 ALA A CA 1
ATOM 723 C C . ALA A 1 91 ? -9.177 5.098 25.811 1.00 86.88 91 ALA A C 1
ATOM 725 O O . ALA A 1 91 ? -8.517 5.191 26.843 1.00 86.88 91 ALA A O 1
ATOM 726 N N . SER A 1 92 ? -10.190 4.231 25.709 1.00 85.19 92 SER A N 1
ATOM 727 C CA . SER A 1 92 ? -10.599 3.329 26.790 1.00 85.19 92 SER A CA 1
ATOM 728 C C . SER A 1 92 ? -9.642 2.150 27.020 1.00 85.19 92 SER A C 1
ATOM 730 O O . SER A 1 92 ? -9.957 1.262 27.812 1.00 85.19 92 SER A O 1
ATOM 732 N N . LEU A 1 93 ? -8.511 2.085 26.308 1.00 88.06 93 LEU A N 1
ATOM 733 C CA . LEU A 1 93 ? -7.486 1.060 26.500 1.00 88.06 93 LEU A CA 1
ATOM 734 C C . LEU A 1 93 ? -6.813 1.225 27.875 1.00 88.06 93 LEU A C 1
ATOM 736 O O . LEU A 1 93 ? -6.130 2.228 28.101 1.00 88.06 93 LEU A O 1
ATOM 740 N N . PRO A 1 94 ? -6.981 0.256 28.797 1.00 87.00 94 PRO A N 1
ATOM 741 C CA . PRO A 1 94 ? -6.556 0.414 30.186 1.00 87.00 94 PRO A CA 1
ATOM 742 C C . PRO A 1 94 ? -5.040 0.296 30.375 1.00 87.00 94 PRO A C 1
ATOM 744 O O . PRO A 1 94 ? -4.510 0.853 31.331 1.00 87.00 94 PRO A O 1
ATOM 747 N N . ASN A 1 95 ? -4.355 -0.436 29.494 1.00 88.62 95 ASN A N 1
ATOM 748 C CA . ASN A 1 95 ? -2.920 -0.691 29.569 1.00 88.62 95 ASN A CA 1
ATOM 749 C C . ASN A 1 95 ? -2.264 -0.436 28.202 1.00 88.62 95 ASN A C 1
ATOM 751 O O . ASN A 1 95 ? -2.882 -0.687 27.166 1.00 88.62 95 ASN A O 1
ATOM 755 N N . SER A 1 96 ? -1.026 0.058 28.217 1.00 91.50 96 SER A N 1
ATOM 756 C CA . SER A 1 96 ? -0.162 0.259 27.048 1.00 91.50 96 SER A CA 1
ATOM 757 C C . SER A 1 96 ? 0.714 -0.960 26.725 1.00 91.50 96 SER A C 1
ATOM 759 O O . SER A 1 96 ? 1.480 -0.944 25.765 1.00 91.50 96 SER A O 1
ATOM 761 N N . GLU A 1 97 ? 0.622 -2.033 27.514 1.00 94.06 97 GLU A N 1
ATOM 762 C CA . GLU A 1 97 ? 1.388 -3.255 27.276 1.00 94.06 97 GLU A CA 1
ATOM 763 C C . GLU A 1 97 ? 0.963 -3.976 25.978 1.00 94.06 97 GLU A C 1
ATOM 765 O O . GLU A 1 97 ? -0.224 -4.251 25.777 1.00 94.06 97 GLU A O 1
ATOM 770 N N . PRO A 1 98 ? 1.913 -4.400 25.123 1.00 94.12 98 PRO A N 1
ATOM 771 C CA . PRO A 1 98 ? 1.591 -5.127 23.894 1.00 94.12 98 PRO A CA 1
ATOM 772 C C . PRO A 1 98 ? 0.951 -6.488 24.143 1.00 94.12 98 PRO A C 1
ATOM 774 O O . PRO A 1 98 ? 0.105 -6.938 23.372 1.00 94.12 98 PRO A O 1
ATOM 777 N N . GLN A 1 99 ? 1.339 -7.157 25.228 1.00 94.06 99 GLN A N 1
ATOM 778 C CA . GLN A 1 99 ? 0.779 -8.459 25.565 1.00 94.06 99 GLN A CA 1
ATOM 779 C C . GLN A 1 99 ? -0.729 -8.362 25.808 1.00 94.06 99 GLN A C 1
ATOM 781 O O . GLN A 1 99 ? -1.473 -9.194 25.304 1.00 94.06 99 GLN A O 1
ATOM 786 N N . PHE A 1 100 ? -1.190 -7.276 26.437 1.00 93.50 100 PHE A N 1
ATOM 787 C CA . PHE A 1 100 ? -2.614 -7.011 26.611 1.00 93.50 100 PHE A CA 1
ATOM 788 C C . PHE A 1 100 ? -3.359 -6.901 25.271 1.00 93.50 100 PHE A C 1
ATOM 790 O O . PHE A 1 100 ? -4.450 -7.450 25.139 1.00 93.50 100 PHE A O 1
ATOM 797 N N . LEU A 1 101 ? -2.789 -6.223 24.265 1.00 93.88 101 LEU A N 1
ATOM 798 C CA . LEU A 1 101 ? -3.413 -6.131 22.939 1.00 93.88 101 LEU A CA 1
ATOM 799 C C . LEU A 1 101 ? -3.445 -7.474 22.201 1.00 93.88 101 LEU A C 1
ATOM 801 O O . LEU A 1 101 ? -4.444 -7.763 21.544 1.00 93.88 101 LEU A O 1
ATOM 805 N N . ASN A 1 102 ? -2.389 -8.285 22.304 1.00 94.44 102 ASN A N 1
ATOM 806 C CA . ASN A 1 102 ? -2.375 -9.630 21.722 1.00 94.44 102 ASN A CA 1
ATOM 807 C C . ASN A 1 102 ? -3.415 -10.531 22.393 1.00 94.44 102 ASN A C 1
ATOM 809 O O . ASN A 1 102 ? -4.252 -11.103 21.703 1.00 94.44 102 ASN A O 1
ATOM 813 N N . ASP A 1 103 ? -3.435 -10.570 23.727 1.00 94.62 103 ASP A N 1
ATOM 814 C CA . ASP A 1 103 ? -4.404 -11.356 24.492 1.00 94.62 103 ASP A CA 1
ATOM 815 C C . ASP A 1 103 ? -5.843 -10.918 24.175 1.00 94.62 103 ASP A C 1
ATOM 817 O O . ASP A 1 103 ? -6.753 -11.740 24.075 1.00 94.62 103 ASP A O 1
ATOM 821 N N . LEU A 1 104 ? -6.062 -9.615 23.973 1.00 94.06 104 LEU A N 1
ATOM 822 C CA . LEU A 1 104 ? -7.347 -9.051 23.568 1.00 94.06 104 LEU A CA 1
ATOM 823 C C . LEU A 1 104 ? -7.745 -9.476 22.148 1.00 94.06 104 LEU A C 1
ATOM 825 O O . LEU A 1 104 ? -8.915 -9.801 21.924 1.00 94.06 104 LEU A O 1
ATOM 829 N N . ALA A 1 105 ? -6.805 -9.465 21.201 1.00 94.75 105 ALA A N 1
ATOM 830 C CA . ALA A 1 105 ? -7.035 -9.921 19.833 1.00 94.75 105 ALA A CA 1
ATOM 831 C C . ALA A 1 105 ? -7.346 -11.425 19.795 1.00 94.75 105 ALA A C 1
ATOM 833 O O . ALA A 1 105 ? -8.315 -11.826 19.147 1.00 94.75 105 ALA A O 1
ATOM 834 N N . ASP A 1 106 ? -6.608 -12.234 20.557 1.00 95.19 106 ASP A N 1
ATOM 835 C CA . ASP A 1 106 ? -6.820 -13.677 20.681 1.00 95.19 106 ASP A CA 1
ATOM 836 C C . ASP A 1 106 ? -8.163 -13.988 21.351 1.00 95.19 106 ASP A C 1
ATOM 838 O O . ASP A 1 106 ? -8.960 -14.765 20.827 1.00 95.19 106 ASP A O 1
ATOM 842 N N . ALA A 1 107 ? -8.487 -13.317 22.462 1.00 96.06 107 ALA A N 1
ATOM 843 C CA . ALA A 1 107 ? -9.752 -13.509 23.172 1.00 96.06 107 ALA A CA 1
ATOM 844 C C . ALA A 1 107 ? -10.980 -13.162 22.315 1.00 96.06 107 ALA A C 1
ATOM 846 O O . ALA A 1 107 ? -12.058 -13.729 22.510 1.00 96.06 107 ALA A O 1
ATOM 847 N N . ARG A 1 108 ? -10.836 -12.222 21.372 1.00 94.06 108 ARG A N 1
ATOM 848 C CA . ARG A 1 108 ? -11.902 -11.812 20.445 1.00 94.06 108 ARG A CA 1
ATOM 849 C C . ARG A 1 108 ? -11.822 -12.485 19.078 1.00 94.06 108 ARG A C 1
ATOM 851 O O . ARG A 1 108 ? -12.660 -12.187 18.229 1.00 94.06 108 ARG A O 1
ATOM 858 N N . ASN A 1 109 ? -10.870 -13.396 18.872 1.00 94.69 109 ASN A N 1
ATOM 859 C CA . ASN A 1 109 ? -10.607 -14.063 17.598 1.00 94.69 109 ASN A CA 1
ATOM 860 C C . ASN A 1 109 ? -10.423 -13.080 16.427 1.00 94.69 109 ASN A C 1
ATOM 862 O O . ASN A 1 109 ? -10.954 -13.292 15.339 1.00 94.69 109 ASN A O 1
ATOM 866 N N . TRP A 1 110 ? -9.676 -11.995 16.640 1.00 94.88 110 TRP A N 1
ATOM 867 C CA . TRP A 1 110 ? -9.377 -10.998 15.603 1.00 94.88 110 TRP A CA 1
ATOM 868 C C . TRP A 1 110 ? -8.316 -11.451 14.587 1.00 94.88 110 TRP A C 1
ATOM 870 O O . TRP A 1 110 ? -7.986 -10.712 13.660 1.00 94.88 110 TRP A O 1
ATOM 880 N N . GLY A 1 111 ? -7.788 -12.661 14.741 1.00 92.88 111 GLY A N 1
ATOM 881 C CA . GLY A 1 111 ? -6.751 -13.189 13.867 1.00 92.88 111 GLY A CA 1
ATOM 882 C C . GLY A 1 111 ? -5.372 -12.597 14.155 1.00 92.88 111 GLY A C 1
ATOM 883 O O . GLY A 1 111 ? -5.146 -11.909 15.148 1.00 92.88 111 GLY A O 1
ATOM 884 N N . TYR A 1 112 ? -4.426 -12.893 13.270 1.00 93.69 112 TYR A N 1
ATOM 885 C CA . TYR A 1 112 ? -3.012 -12.580 13.449 1.00 93.69 112 TYR A CA 1
ATOM 886 C C . TYR A 1 112 ? -2.686 -11.099 13.223 1.00 93.69 112 TYR A C 1
ATOM 888 O O . TYR A 1 112 ? -1.724 -10.580 13.789 1.00 93.69 112 TYR A O 1
ATOM 896 N N . SER A 1 113 ? -3.440 -10.416 12.355 1.00 96.88 113 SER A N 1
ATOM 897 C CA . SER A 1 113 ? -3.119 -9.054 11.918 1.00 96.88 113 SER A CA 1
ATOM 898 C C . SER A 1 113 ? -4.327 -8.129 11.969 1.00 96.88 113 SER A C 1
ATOM 900 O O . SER A 1 113 ? -5.380 -8.428 11.405 1.00 96.88 113 SER A O 1
ATOM 902 N N . VAL A 1 114 ? -4.141 -6.977 12.613 1.00 97.56 114 VAL A N 1
ATOM 903 C CA . VAL A 1 114 ? -5.219 -6.041 12.948 1.00 97.56 114 VAL A CA 1
ATOM 904 C C . VAL A 1 114 ? -4.852 -4.641 12.468 1.00 97.56 114 VAL A C 1
ATOM 906 O O . VAL A 1 114 ? -3.760 -4.135 12.738 1.00 97.56 114 VAL A O 1
ATOM 909 N N . LEU A 1 115 ? -5.776 -3.999 11.756 1.00 97.56 115 LEU A N 1
ATOM 910 C CA . LEU A 1 115 ? -5.680 -2.594 11.369 1.00 97.56 115 LEU A CA 1
ATOM 911 C C . LEU A 1 115 ? -6.619 -1.752 12.233 1.00 97.56 115 LEU A C 1
ATOM 913 O O . LEU A 1 115 ? -7.836 -1.855 12.089 1.00 97.56 115 LEU A O 1
ATOM 917 N N . PHE A 1 116 ? -6.062 -0.880 13.066 1.00 96.12 116 PHE A N 1
ATOM 918 C CA . PHE A 1 116 ? -6.815 0.106 13.837 1.00 96.12 116 PHE A CA 1
ATOM 919 C C . PHE A 1 116 ? -6.962 1.395 13.032 1.00 96.12 116 PHE A C 1
ATOM 921 O O . PHE A 1 116 ? -5.967 1.960 12.576 1.00 96.12 116 PHE A O 1
ATOM 928 N N . VAL A 1 117 ? -8.196 1.863 12.847 1.00 96.00 117 VAL A N 1
ATOM 929 C CA . VAL A 1 117 ? -8.489 3.077 12.080 1.00 96.00 117 VAL A CA 1
ATOM 930 C C . VAL A 1 117 ? -9.084 4.152 12.972 1.00 96.00 117 VAL A C 1
ATOM 932 O O . VAL A 1 117 ? -10.207 4.010 13.467 1.00 96.00 117 VAL A O 1
ATOM 935 N N . THR A 1 118 ? -8.336 5.240 13.126 1.00 93.50 118 THR A N 1
ATOM 936 C CA . THR A 1 118 ? -8.718 6.421 13.907 1.00 93.50 118 THR A CA 1
ATOM 937 C C . THR A 1 118 ? -9.337 7.496 13.021 1.00 93.50 118 THR A C 1
ATOM 939 O O . THR A 1 118 ? -9.189 7.493 11.799 1.00 93.50 118 THR A O 1
ATOM 942 N N . ASP A 1 119 ? -10.072 8.411 13.635 1.00 90.88 119 ASP A N 1
ATOM 943 C CA . ASP A 1 119 ? -10.675 9.576 12.990 1.00 90.88 119 ASP A CA 1
ATOM 944 C C . ASP A 1 119 ? -9.629 10.640 12.618 1.00 90.88 119 ASP A C 1
ATOM 946 O O . ASP A 1 119 ? -9.699 11.204 11.527 1.00 90.88 119 ASP A O 1
ATOM 950 N N . SER A 1 120 ? -8.634 10.858 13.481 1.00 86.12 120 SER A N 1
ATOM 951 C CA . SER A 1 120 ? -7.604 11.896 13.335 1.00 86.12 120 SER A CA 1
ATOM 952 C C . SER A 1 120 ? -6.178 11.354 13.516 1.00 86.12 120 SER A C 1
ATOM 954 O O . SER A 1 120 ? -5.976 10.165 13.797 1.00 86.12 120 SER A O 1
ATOM 956 N N . SER A 1 121 ? -5.174 12.225 13.328 1.00 82.75 121 SER A N 1
ATOM 957 C CA . SER A 1 121 ? -3.765 11.930 13.652 1.00 82.75 121 SER A CA 1
ATOM 958 C C . SER A 1 121 ? -3.515 11.812 15.160 1.00 82.75 121 SER A C 1
ATOM 960 O O . SER A 1 121 ? -2.530 11.212 15.583 1.00 82.75 121 SER A O 1
ATOM 962 N N . GLN A 1 122 ? -4.408 12.367 15.986 1.00 84.94 122 GLN A N 1
ATOM 963 C CA . GLN A 1 122 ? -4.295 12.288 17.436 1.00 84.94 122 GLN A CA 1
ATOM 964 C C . GLN A 1 122 ? -4.767 10.917 17.910 1.00 84.94 122 GLN A C 1
ATOM 966 O O . GLN A 1 122 ? -5.958 10.630 17.995 1.00 84.94 122 GLN A O 1
ATOM 971 N N . VAL A 1 123 ? -3.801 10.057 18.215 1.00 87.00 123 VAL A N 1
ATOM 972 C CA . VAL A 1 123 ? -4.038 8.694 18.688 1.00 87.00 123 VAL A CA 1
ATOM 973 C C . VAL A 1 123 ? -3.713 8.618 20.184 1.00 87.00 123 VAL A C 1
ATOM 975 O O . VAL A 1 123 ? -2.722 9.212 20.618 1.00 87.00 123 VAL A O 1
ATOM 978 N N . PRO A 1 124 ? -4.502 7.894 21.000 1.00 90.44 124 PRO A N 1
ATOM 979 C CA . PRO A 1 124 ? -4.163 7.679 22.404 1.00 90.44 124 PRO A CA 1
ATOM 980 C C . PRO A 1 124 ? -2.803 6.981 22.549 1.00 90.44 124 PRO A C 1
ATOM 982 O O . PRO A 1 124 ? -2.564 5.949 21.919 1.00 90.44 124 PRO A O 1
ATOM 985 N N . GLN A 1 125 ? -1.941 7.515 23.423 1.00 91.12 125 GLN A N 1
ATOM 986 C CA . GLN A 1 125 ? -0.569 7.026 23.646 1.00 91.12 125 GLN A CA 1
ATOM 987 C C . GLN A 1 125 ? -0.527 5.525 23.951 1.00 91.12 125 GLN A C 1
ATOM 989 O O . GLN A 1 125 ? 0.250 4.803 23.338 1.00 91.12 125 GLN A O 1
ATOM 994 N N . ASN A 1 126 ? -1.451 5.036 24.785 1.00 92.56 126 ASN A N 1
ATOM 995 C CA . ASN A 1 126 ? -1.528 3.616 25.135 1.00 92.56 126 ASN A CA 1
ATOM 996 C C . ASN A 1 126 ? -1.653 2.702 23.907 1.00 92.56 126 ASN A C 1
ATOM 998 O O . ASN A 1 126 ? -1.049 1.635 23.875 1.00 92.56 126 ASN A O 1
ATOM 1002 N N . LEU A 1 127 ? -2.432 3.109 22.897 1.00 93.19 127 LEU A N 1
ATOM 1003 C CA . LEU A 1 127 ? -2.592 2.325 21.672 1.00 93.19 127 LEU A CA 1
ATOM 1004 C C . LEU A 1 127 ? -1.317 2.379 20.823 1.00 93.19 127 LEU A C 1
ATOM 1006 O O . LEU A 1 127 ? -0.932 1.360 20.253 1.00 93.19 127 LEU A O 1
ATOM 1010 N N . VAL A 1 128 ? -0.677 3.551 20.743 1.00 93.19 128 VAL A N 1
ATOM 1011 C CA . VAL A 1 128 ? 0.569 3.753 19.990 1.00 93.19 128 VAL A CA 1
ATOM 1012 C C . VAL A 1 128 ? 1.678 2.871 20.552 1.00 93.19 128 VAL A C 1
ATOM 1014 O O . VAL A 1 128 ? 2.216 2.056 19.806 1.00 93.19 128 VAL A O 1
ATOM 1017 N N . ASP A 1 129 ? 1.941 2.957 21.855 1.00 91.94 129 ASP A N 1
ATOM 1018 C CA . ASP A 1 129 ? 2.997 2.197 22.536 1.00 91.94 129 ASP A CA 1
ATOM 1019 C C . ASP A 1 129 ? 2.793 0.678 22.378 1.00 91.94 129 ASP A C 1
ATOM 1021 O O . ASP A 1 129 ? 3.724 -0.082 22.082 1.00 91.94 129 ASP A O 1
ATOM 1025 N N . ALA A 1 130 ? 1.541 0.231 22.513 1.00 92.62 130 ALA A N 1
ATOM 1026 C CA . ALA A 1 130 ? 1.187 -1.174 22.385 1.00 92.62 130 ALA A CA 1
ATOM 1027 C C . ALA A 1 130 ? 1.304 -1.681 20.934 1.00 92.62 130 ALA A C 1
ATOM 1029 O O . ALA A 1 130 ? 1.733 -2.811 20.711 1.00 92.62 130 ALA A O 1
ATOM 1030 N N . CYS A 1 131 ? 0.951 -0.865 19.933 1.00 93.31 131 CYS A N 1
ATOM 1031 C CA . CYS A 1 131 ? 1.062 -1.253 18.522 1.00 93.31 131 CYS A CA 1
ATOM 1032 C C . CYS A 1 131 ? 2.491 -1.139 17.978 1.00 93.31 131 CYS A C 1
ATOM 1034 O O . CYS A 1 131 ? 2.865 -1.932 17.120 1.00 93.31 131 CYS A O 1
ATOM 1036 N N . GLU A 1 132 ? 3.298 -0.183 18.444 1.00 92.50 132 GLU A N 1
ATOM 1037 C CA . GLU A 1 132 ? 4.667 0.029 17.947 1.00 92.50 132 GLU A CA 1
ATOM 1038 C C . GLU A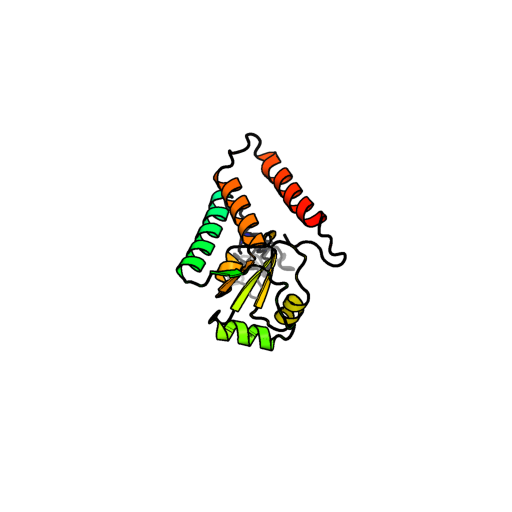 1 132 ? 5.551 -1.206 18.161 1.00 92.50 132 GLU A C 1
ATOM 1040 O O . GLU A 1 132 ? 6.384 -1.553 17.322 1.00 92.50 132 GLU A O 1
ATOM 1045 N N . SER A 1 133 ? 5.320 -1.921 19.259 1.00 92.44 133 SER A N 1
ATOM 1046 C CA . SER A 1 133 ? 6.045 -3.147 19.590 1.00 92.44 133 SER A CA 1
ATOM 1047 C C . SER A 1 133 ? 5.550 -4.394 18.840 1.00 92.44 133 SER A C 1
ATOM 1049 O O . SER A 1 133 ? 6.269 -5.396 18.811 1.00 92.44 133 SER A O 1
ATOM 1051 N N . ILE A 1 134 ? 4.376 -4.353 18.190 1.00 94.19 134 ILE A N 1
ATOM 1052 C CA . ILE A 1 134 ? 3.758 -5.495 17.496 1.00 94.19 134 ILE A CA 1
ATOM 1053 C C . ILE A 1 134 ? 3.696 -5.237 15.979 1.00 94.19 134 ILE A C 1
ATOM 1055 O O . ILE A 1 134 ? 2.817 -4.521 15.505 1.00 94.19 134 ILE A O 1
ATOM 1059 N N . PRO A 1 135 ? 4.538 -5.893 15.157 1.00 92.81 135 PRO A N 1
ATOM 1060 C CA . PRO A 1 135 ? 4.569 -5.656 13.708 1.00 92.81 135 PRO A CA 1
ATOM 1061 C C . PRO A 1 135 ? 3.287 -6.034 12.949 1.00 92.81 135 PRO A C 1
ATOM 1063 O O . PRO A 1 135 ? 3.069 -5.562 11.830 1.00 92.81 135 PRO A O 1
ATOM 1066 N N . SER A 1 136 ? 2.473 -6.939 13.501 1.00 95.75 136 SER A N 1
ATOM 1067 C CA . SER A 1 136 ? 1.223 -7.391 12.882 1.00 95.75 136 SER A CA 1
ATOM 1068 C C . SER A 1 136 ? 0.059 -6.427 13.109 1.00 95.75 136 SER A C 1
ATOM 1070 O O . SER A 1 136 ? -0.927 -6.488 12.367 1.00 95.75 136 SER A O 1
ATOM 1072 N N . PHE A 1 137 ? 0.176 -5.524 14.085 1.00 96.00 137 PHE A N 1
ATOM 1073 C CA . PHE A 1 137 ? -0.813 -4.495 14.374 1.00 96.00 137 PHE A CA 1
ATOM 1074 C C . PHE A 1 137 ? -0.361 -3.171 13.779 1.00 96.00 137 PHE A C 1
ATOM 1076 O O . PHE A 1 137 ? 0.822 -2.853 13.688 1.00 96.00 137 PHE A O 1
ATOM 1083 N N . THR A 1 138 ? -1.302 -2.402 13.253 1.00 95.62 138 THR A N 1
ATOM 1084 C CA . THR A 1 138 ? -0.973 -1.119 12.636 1.00 95.62 138 THR A CA 1
ATOM 1085 C C . THR A 1 138 ? -2.101 -0.140 12.861 1.00 95.62 138 THR A C 1
ATOM 1087 O O . THR A 1 138 ? -3.270 -0.491 12.724 1.00 95.62 138 THR A O 1
ATOM 1090 N N . ILE A 1 139 ? -1.734 1.097 13.174 1.00 94.62 139 ILE A N 1
ATOM 1091 C CA . ILE A 1 139 ? -2.665 2.207 13.338 1.00 94.62 139 ILE A CA 1
ATOM 1092 C C . ILE A 1 139 ? -2.622 3.053 12.069 1.00 94.62 139 ILE A C 1
ATOM 1094 O O . ILE A 1 139 ? -1.557 3.276 11.488 1.00 94.62 139 ILE A O 1
ATOM 1098 N N . MET A 1 140 ? -3.783 3.501 11.606 1.00 93.56 140 MET A N 1
ATOM 1099 C CA . MET A 1 140 ? -3.906 4.337 10.422 1.00 93.56 140 MET A CA 1
ATOM 1100 C C . MET A 1 140 ? -5.027 5.361 10.609 1.00 93.56 140 MET A C 1
ATOM 1102 O O . MET A 1 140 ? -6.145 4.975 10.931 1.00 93.56 140 MET A O 1
ATOM 1106 N N . PRO A 1 141 ? -4.792 6.650 10.337 1.00 93.38 141 PRO A N 1
ATOM 1107 C CA . PRO A 1 141 ? -5.868 7.629 10.345 1.00 93.38 141 PRO A CA 1
ATOM 1108 C C . PRO A 1 141 ? -6.792 7.439 9.137 1.00 93.38 141 PRO A C 1
ATOM 1110 O O . PRO A 1 141 ? -6.381 6.950 8.076 1.00 93.38 141 PRO A O 1
ATOM 1113 N N . ILE A 1 142 ? -8.042 7.886 9.258 1.00 92.56 142 ILE A N 1
ATOM 1114 C CA . ILE A 1 142 ? -9.088 7.647 8.257 1.00 92.56 142 ILE A CA 1
ATOM 1115 C C . ILE A 1 142 ? -8.733 8.167 6.860 1.00 92.56 142 ILE A C 1
ATOM 1117 O O . ILE A 1 142 ? -9.081 7.557 5.847 1.00 92.56 142 ILE A O 1
ATOM 1121 N N . TYR A 1 143 ? -8.005 9.282 6.774 1.00 89.06 143 TYR A N 1
ATOM 1122 C CA . TYR A 1 143 ? -7.584 9.863 5.501 1.00 89.06 143 TYR A CA 1
ATOM 1123 C C . TYR A 1 143 ? -6.538 9.015 4.759 1.00 89.06 143 TYR A C 1
ATOM 1125 O O . TYR A 1 143 ? -6.442 9.126 3.536 1.00 89.06 143 TYR A O 1
ATOM 1133 N N . GLY A 1 144 ? -5.801 8.152 5.467 1.00 89.94 144 GLY A N 1
ATOM 1134 C CA . GLY A 1 144 ? -4.826 7.213 4.901 1.00 89.94 144 GLY A CA 1
ATOM 1135 C C . GLY A 1 144 ? -5.422 5.862 4.485 1.00 89.94 144 GLY A C 1
ATOM 1136 O O . GLY A 1 144 ? -4.725 5.043 3.867 1.00 89.94 144 GLY A O 1
ATOM 1137 N N . LEU A 1 145 ? -6.704 5.619 4.794 1.00 93.31 145 LEU A N 1
ATOM 1138 C CA . LEU A 1 145 ? -7.361 4.343 4.538 1.00 93.31 145 LEU A CA 1
ATOM 1139 C C . LEU A 1 145 ? -7.372 4.015 3.041 1.00 93.31 145 LEU A C 1
ATOM 1141 O O . LEU A 1 145 ? -7.811 4.793 2.192 1.00 93.31 145 LEU A O 1
ATOM 1145 N N . ASN A 1 146 ? -6.908 2.814 2.706 1.00 94.00 146 ASN A N 1
ATOM 1146 C CA . ASN A 1 146 ? -6.804 2.361 1.328 1.00 94.00 146 ASN A CA 1
ATOM 1147 C C . ASN A 1 146 ? -7.179 0.877 1.200 1.00 94.00 146 ASN A C 1
ATOM 1149 O O . ASN A 1 146 ? -7.079 0.107 2.154 1.00 9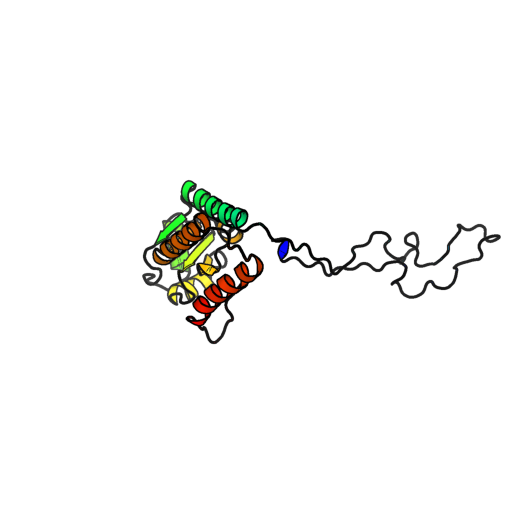4.00 146 ASN A O 1
ATOM 1153 N N . CYS A 1 147 ? -7.584 0.457 -0.003 1.00 94.69 147 CYS A N 1
ATOM 1154 C CA . CYS A 1 147 ? -8.020 -0.924 -0.234 1.00 94.69 147 CYS A CA 1
ATOM 1155 C C . CYS A 1 147 ? -6.901 -1.950 -0.005 1.00 94.69 147 CYS A C 1
ATOM 1157 O O . CYS A 1 147 ? -7.192 -3.084 0.348 1.00 94.69 147 CYS A O 1
ATOM 1159 N N . TYR A 1 148 ? -5.633 -1.578 -0.222 1.00 95.06 148 TYR A N 1
ATOM 1160 C CA . TYR A 1 148 ? -4.511 -2.490 0.000 1.00 95.06 148 TYR A CA 1
ATOM 1161 C C . TYR A 1 148 ? -4.350 -2.806 1.488 1.00 95.06 148 TYR A C 1
ATOM 1163 O O . TYR A 1 148 ? -4.256 -3.976 1.832 1.00 95.06 148 TYR A O 1
ATOM 1171 N N . SER A 1 149 ? -4.390 -1.797 2.360 1.00 95.38 149 SER A N 1
ATOM 1172 C CA . SER A 1 149 ? -4.351 -1.980 3.809 1.00 95.38 149 SER A CA 1
ATOM 1173 C C . SER A 1 149 ? -5.537 -2.820 4.273 1.00 95.38 149 SER A C 1
ATOM 1175 O O . SER A 1 149 ? -5.319 -3.838 4.910 1.00 95.38 149 SER A O 1
ATOM 1177 N N . ILE A 1 150 ? -6.769 -2.489 3.866 1.00 96.75 150 ILE A N 1
ATOM 1178 C CA . ILE A 1 150 ? -7.962 -3.270 4.250 1.00 96.75 150 ILE A CA 1
ATOM 1179 C C . ILE A 1 150 ? -7.805 -4.755 3.889 1.00 96.75 150 ILE A C 1
ATOM 1181 O O . ILE A 1 150 ? -8.179 -5.613 4.674 1.00 96.75 150 ILE A O 1
ATOM 1185 N N . MET A 1 151 ? -7.240 -5.070 2.720 1.00 95.75 151 MET A N 1
ATOM 1186 C CA . MET A 1 151 ? -7.047 -6.459 2.285 1.00 95.75 151 MET A CA 1
ATOM 1187 C C . MET A 1 151 ? -5.808 -7.135 2.886 1.00 95.75 151 MET A C 1
ATOM 1189 O O . MET A 1 151 ? -5.755 -8.360 2.914 1.00 95.75 151 MET A O 1
ATOM 1193 N N . LYS A 1 152 ? -4.795 -6.365 3.301 1.00 95.94 152 LYS A N 1
ATOM 1194 C CA . LYS A 1 152 ? -3.542 -6.883 3.869 1.00 95.94 152 LYS A CA 1
ATOM 1195 C C . LYS A 1 152 ? -3.753 -7.439 5.277 1.00 95.94 152 LYS A C 1
ATOM 1197 O O . LYS A 1 152 ? -3.137 -8.445 5.603 1.00 95.94 152 LYS A O 1
ATOM 1202 N N . TYR A 1 153 ? -4.557 -6.758 6.092 1.00 97.50 153 TYR A N 1
ATOM 1203 C CA . TYR A 1 153 ? -4.835 -7.165 7.470 1.00 97.50 153 TYR A CA 1
ATOM 1204 C C . TYR A 1 153 ? -6.052 -8.092 7.518 1.00 97.50 153 TYR A C 1
ATOM 1206 O O . TYR A 1 153 ? -6.960 -7.980 6.687 1.00 97.50 153 TYR A O 1
ATOM 1214 N N . GLU A 1 154 ? -6.065 -9.020 8.470 1.00 96.62 154 GLU A N 1
ATOM 1215 C CA . GLU A 1 154 ? -7.167 -9.965 8.672 1.00 96.62 154 GLU A CA 1
ATOM 1216 C C . GLU A 1 154 ? -8.380 -9.250 9.241 1.00 96.62 154 GLU A C 1
ATOM 1218 O O . GLU A 1 154 ? -9.439 -9.311 8.627 1.00 96.62 154 GLU A O 1
ATOM 1223 N N . THR A 1 155 ? -8.212 -8.459 10.296 1.00 97.94 155 THR A N 1
ATOM 1224 C CA . THR A 1 155 ? -9.302 -7.665 10.866 1.00 97.94 155 THR A CA 1
ATOM 1225 C C . THR A 1 155 ? -9.056 -6.172 10.766 1.00 97.94 155 THR A C 1
ATOM 1227 O O . THR A 1 155 ? -7.926 -5.678 10.791 1.00 97.94 155 THR A O 1
ATOM 1230 N N . VAL A 1 156 ? -10.152 -5.433 10.612 1.00 97.88 156 VAL A N 1
ATOM 1231 C CA . VAL A 1 156 ? -10.155 -3.972 10.576 1.00 97.88 156 VAL A CA 1
ATOM 1232 C C . VAL A 1 156 ? -11.047 -3.474 11.700 1.00 97.88 156 VAL A C 1
ATOM 1234 O O . VAL A 1 156 ? -12.239 -3.776 11.734 1.00 97.88 156 VAL A O 1
ATOM 1237 N N . VAL A 1 157 ? -10.466 -2.693 12.603 1.00 96.94 157 VAL A N 1
ATOM 1238 C CA . VAL A 1 157 ? -11.139 -2.108 13.760 1.00 96.94 157 VAL A CA 1
ATOM 1239 C C . VAL A 1 157 ? -11.301 -0.612 13.516 1.00 96.94 157 VAL A C 1
ATOM 1241 O O . VAL A 1 157 ? -10.314 0.116 13.433 1.00 96.94 157 VAL A O 1
ATOM 1244 N N . LEU A 1 158 ? -12.540 -0.144 13.382 1.00 96.44 158 LEU A N 1
ATOM 1245 C CA . LEU A 1 158 ? -12.867 1.267 13.169 1.00 96.44 158 LEU A CA 1
ATOM 1246 C C . LEU A 1 158 ? -13.378 1.893 14.470 1.00 96.44 158 LEU A C 1
ATOM 1248 O O . LEU A 1 158 ? -14.252 1.316 15.119 1.00 96.44 158 LEU A O 1
ATOM 1252 N N . SER A 1 159 ? -12.913 3.100 14.806 1.00 95.56 159 SER A N 1
ATOM 1253 C CA . SER A 1 159 ? -13.649 3.933 15.767 1.00 95.56 159 SER A CA 1
ATOM 1254 C C . SER A 1 159 ? -14.997 4.350 15.172 1.00 95.56 159 SER A C 1
ATOM 1256 O O . SER A 1 159 ? -15.119 4.572 13.962 1.00 95.56 159 SER A O 1
ATOM 1258 N N . ARG A 1 160 ? -16.005 4.518 16.028 1.00 95.44 160 ARG A N 1
ATOM 1259 C CA . ARG A 1 160 ? -17.309 5.064 15.658 1.00 95.44 160 ARG A CA 1
ATOM 1260 C C . ARG A 1 160 ? -17.193 6.401 14.919 1.00 95.44 160 ARG A C 1
ATOM 1262 O O . ARG A 1 160 ? -17.815 6.563 13.873 1.00 95.44 160 ARG A O 1
ATOM 1269 N N . LEU A 1 161 ? -16.359 7.323 15.405 1.00 93.44 161 LEU A N 1
ATOM 1270 C CA . LEU A 1 161 ? -16.151 8.625 14.755 1.00 93.44 161 LEU A CA 1
ATOM 1271 C C . LEU A 1 161 ? -15.531 8.466 13.360 1.00 93.44 161 LEU A C 1
ATOM 1273 O O . LEU A 1 161 ? -15.967 9.093 12.394 1.00 93.44 161 LEU A O 1
ATOM 1277 N N . ALA A 1 162 ? -14.558 7.561 13.227 1.00 94.44 162 ALA A N 1
ATOM 1278 C CA . ALA A 1 162 ? -13.931 7.260 11.944 1.00 94.44 162 ALA A CA 1
ATOM 1279 C C . ALA A 1 162 ? -14.943 6.684 10.938 1.00 94.44 162 ALA A C 1
ATOM 1281 O O . ALA A 1 162 ? -14.902 7.027 9.753 1.00 94.44 162 ALA A O 1
ATOM 1282 N N . LEU A 1 163 ? -15.872 5.841 11.404 1.00 95.56 163 LEU A N 1
ATOM 1283 C CA . LEU A 1 163 ? -16.947 5.282 10.586 1.00 95.56 163 LEU A CA 1
ATOM 1284 C C . LEU A 1 163 ? -17.905 6.369 10.076 1.00 95.56 163 LEU A C 1
ATOM 1286 O O . LEU A 1 163 ? -18.226 6.375 8.888 1.00 95.56 163 LEU A O 1
ATOM 1290 N N . GLU A 1 164 ? -18.318 7.303 10.934 1.00 95.44 164 GLU A N 1
ATOM 1291 C CA . GLU A 1 164 ? -19.211 8.410 10.559 1.00 95.44 164 GLU A CA 1
ATOM 1292 C C . GLU A 1 164 ? -18.572 9.308 9.482 1.00 95.44 164 GLU A C 1
ATOM 1294 O O . GLU A 1 164 ? -19.196 9.628 8.464 1.00 95.44 164 GLU A O 1
ATOM 1299 N N . ILE A 1 165 ? -17.285 9.644 9.639 1.00 94.12 165 ILE A N 1
ATOM 1300 C CA . ILE A 1 165 ? -16.519 10.413 8.644 1.00 94.12 165 ILE A CA 1
ATOM 1301 C C . ILE A 1 165 ? -16.406 9.639 7.324 1.00 94.12 165 ILE A C 1
ATOM 1303 O O . ILE A 1 165 ? -16.570 10.208 6.237 1.00 94.12 165 ILE A O 1
ATOM 1307 N N . LEU A 1 166 ? -16.124 8.336 7.396 1.00 94.69 166 LEU A N 1
ATOM 1308 C CA . LEU A 1 166 ? -16.012 7.465 6.229 1.00 94.69 166 LEU A CA 1
ATOM 1309 C C . LEU A 1 166 ? -17.321 7.415 5.442 1.00 94.69 166 LEU A C 1
ATOM 1311 O O . LEU A 1 166 ? -17.313 7.581 4.218 1.00 94.69 166 LEU A O 1
ATOM 1315 N N . GLU A 1 167 ? -18.438 7.204 6.135 1.00 95.38 167 GLU A N 1
ATOM 1316 C CA . GLU A 1 167 ? -19.767 7.139 5.536 1.00 95.38 167 GLU A CA 1
ATOM 1317 C C . GLU A 1 167 ? -20.110 8.456 4.839 1.00 95.38 167 GLU A C 1
ATOM 1319 O O . GLU A 1 167 ? -20.435 8.453 3.644 1.00 95.38 167 GLU A O 1
ATOM 1324 N N . TYR A 1 168 ? -19.937 9.584 5.536 1.00 94.94 168 TYR A N 1
ATOM 1325 C CA . TYR A 1 168 ? -20.165 10.915 4.979 1.00 94.94 168 TYR A CA 1
ATOM 1326 C C . TYR A 1 168 ? -19.378 11.129 3.678 1.00 94.94 168 TYR A C 1
ATOM 1328 O O . TYR A 1 168 ? -19.944 11.539 2.659 1.00 94.94 168 TYR A O 1
ATOM 1336 N N . ARG A 1 169 ? -18.083 10.785 3.661 1.00 91.88 169 ARG A N 1
ATOM 1337 C CA . ARG A 1 169 ? -17.223 10.950 2.477 1.00 91.88 169 ARG A CA 1
ATOM 1338 C C . ARG A 1 169 ? -17.656 10.057 1.317 1.00 91.88 169 ARG A C 1
ATOM 1340 O O . ARG A 1 169 ? -17.681 10.513 0.170 1.00 91.88 169 ARG A O 1
ATOM 1347 N N . ILE A 1 170 ? -17.999 8.797 1.585 1.00 93.31 170 ILE A N 1
ATOM 1348 C CA . ILE A 1 170 ? -18.456 7.864 0.549 1.00 93.31 170 ILE A CA 1
ATOM 1349 C C . ILE A 1 170 ? -19.773 8.347 -0.060 1.00 93.31 170 ILE A C 1
ATOM 1351 O O . ILE A 1 170 ? -19.890 8.389 -1.288 1.00 93.31 170 ILE A O 1
ATOM 1355 N N . LEU A 1 171 ? -20.747 8.727 0.769 1.00 93.25 171 LEU A N 1
ATOM 1356 C CA . LEU A 1 171 ? -22.045 9.215 0.307 1.00 93.25 171 LEU A CA 1
ATOM 1357 C C . LEU A 1 171 ? -21.899 10.516 -0.484 1.00 93.25 171 LEU A C 1
ATOM 1359 O O . LEU A 1 171 ? -22.414 10.612 -1.600 1.00 93.25 171 LEU A O 1
ATOM 1363 N N . TYR A 1 172 ? -21.111 11.468 0.020 1.00 90.19 172 TYR A N 1
ATOM 1364 C CA . TYR A 1 172 ? -20.804 12.706 -0.693 1.00 90.19 172 TYR A CA 1
ATOM 1365 C C . TYR A 1 172 ? -20.259 12.424 -2.099 1.00 90.19 172 TYR A C 1
ATOM 1367 O O . TYR A 1 172 ? -20.758 12.963 -3.087 1.00 90.19 172 TYR A O 1
ATOM 1375 N N . HIS A 1 173 ? -19.276 11.530 -2.228 1.00 86.31 173 HIS A N 1
ATOM 1376 C CA . HIS A 1 173 ? -18.679 11.213 -3.524 1.00 86.31 173 HIS A CA 1
ATOM 1377 C C . HIS A 1 173 ? -19.568 10.362 -4.443 1.00 86.31 173 HIS A C 1
ATOM 1379 O O . HIS A 1 173 ? -19.399 10.442 -5.660 1.00 86.31 173 HIS A O 1
ATOM 1385 N N . LYS A 1 174 ? -20.513 9.581 -3.904 1.00 87.19 174 LYS A N 1
ATOM 1386 C CA . LYS A 1 174 ? -21.515 8.853 -4.701 1.00 87.19 174 LYS A CA 1
ATOM 1387 C C . LYS A 1 174 ? -22.569 9.779 -5.306 1.00 87.19 174 LYS A C 1
ATOM 1389 O O . LYS A 1 174 ? -22.991 9.545 -6.434 1.00 87.19 174 LYS A O 1
ATOM 1394 N N . HIS A 1 175 ? -22.987 10.805 -4.566 1.00 87.00 175 HIS A N 1
ATOM 1395 C CA . HIS A 1 175 ? -24.080 11.699 -4.966 1.00 87.00 175 HIS A CA 1
ATOM 1396 C C . HIS A 1 175 ? -23.610 13.029 -5.567 1.00 87.00 175 HIS A C 1
ATOM 1398 O O . HIS A 1 175 ? -24.422 13.804 -6.071 1.00 87.00 175 HIS A O 1
ATOM 1404 N N . ARG A 1 176 ? -22.304 13.312 -5.549 1.00 81.00 176 ARG A N 1
ATOM 1405 C CA . ARG A 1 176 ? -21.743 14.531 -6.135 1.00 81.00 176 ARG A CA 1
ATOM 1406 C C . ARG A 1 176 ? -21.902 14.547 -7.659 1.00 81.00 176 ARG A C 1
ATOM 1408 O O . ARG A 1 176 ? -21.402 13.669 -8.358 1.00 81.00 176 ARG A O 1
ATOM 1415 N N . ALA A 1 177 ? -22.490 15.625 -8.175 1.00 75.94 177 ALA A N 1
ATOM 1416 C CA . ALA A 1 177 ? -22.477 15.940 -9.601 1.00 75.94 177 ALA A CA 1
ATOM 1417 C C . ALA A 1 177 ? -21.051 16.263 -10.095 1.00 75.94 177 ALA A C 1
ATOM 1419 O O . ALA A 1 177 ? -20.236 16.847 -9.369 1.00 75.94 177 ALA A O 1
ATOM 1420 N N . GLU A 1 178 ? -20.734 15.909 -11.345 1.00 67.38 178 GLU A N 1
ATOM 1421 C CA . GLU A 1 178 ? -19.455 16.304 -11.942 1.00 67.38 178 GLU A CA 1
ATOM 1422 C C . GLU A 1 178 ? -19.366 17.831 -12.064 1.00 67.38 178 GLU A C 1
ATOM 1424 O O . GLU A 1 178 ? -20.295 18.502 -12.509 1.00 67.38 178 GLU A O 1
ATOM 1429 N N . THR A 1 179 ? -18.218 18.398 -11.691 1.00 61.78 179 THR A N 1
ATOM 1430 C CA . THR A 1 179 ? -17.954 19.820 -11.907 1.00 61.78 179 THR A CA 1
ATOM 1431 C C . THR A 1 179 ? -17.658 20.068 -13.386 1.00 61.78 179 THR A C 1
ATOM 1433 O O . THR A 1 179 ? -16.766 19.429 -13.949 1.00 61.78 179 THR A O 1
ATOM 1436 N N . LEU A 1 180 ? -18.341 21.045 -13.998 1.00 58.03 180 LEU A N 1
ATOM 1437 C CA . LEU A 1 180 ? -18.113 21.472 -15.392 1.00 58.03 180 LEU A CA 1
ATOM 1438 C C . LEU A 1 180 ? -16.637 21.812 -15.663 1.00 58.03 180 LEU A C 1
ATOM 1440 O O . LEU A 1 180 ? -16.103 21.523 -16.732 1.00 58.03 180 LEU A O 1
ATOM 1444 N N . GLN A 1 181 ? -15.938 22.359 -14.666 1.00 64.06 181 GLN A N 1
ATOM 1445 C CA . GLN A 1 181 ? -14.505 22.621 -14.730 1.00 64.06 181 GLN A CA 1
ATOM 1446 C C . GLN A 1 181 ? -13.698 21.468 -14.111 1.00 64.06 181 GLN A C 1
ATOM 1448 O O . GLN A 1 181 ? -13.306 21.502 -12.944 1.00 64.06 181 GLN A O 1
ATOM 1453 N N . LYS A 1 182 ? -13.389 20.439 -14.912 1.00 61.62 182 LYS A N 1
ATOM 1454 C CA . LYS A 1 182 ? -12.559 19.290 -14.482 1.00 61.62 182 LYS A CA 1
ATOM 1455 C C . LYS A 1 182 ? -11.153 19.696 -14.002 1.00 61.62 182 LYS A C 1
ATOM 1457 O O . LYS A 1 182 ? -10.574 18.999 -13.174 1.00 61.62 182 LYS A O 1
ATOM 1462 N N . LYS A 1 183 ? -10.634 20.841 -14.470 1.00 61.56 183 LYS A N 1
ATOM 1463 C CA . LYS A 1 183 ? -9.296 21.371 -14.145 1.00 61.56 183 LYS A CA 1
ATOM 1464 C C . LYS A 1 183 ? -9.118 21.750 -12.664 1.00 61.56 183 LYS A C 1
ATOM 1466 O O . LYS A 1 183 ? -8.033 21.543 -12.135 1.00 61.56 183 LYS A O 1
ATOM 1471 N N . TYR A 1 184 ? -10.163 22.247 -11.995 1.00 60.72 184 TYR A N 1
ATOM 1472 C CA . TYR A 1 184 ? -10.097 22.698 -10.590 1.00 60.72 184 TYR A CA 1
ATOM 1473 C C . TYR A 1 184 ? -10.581 21.641 -9.580 1.00 60.72 184 TYR A C 1
ATOM 1475 O O . TYR A 1 184 ? -10.414 21.787 -8.374 1.00 60.72 184 TYR A O 1
ATOM 1483 N N . LYS A 1 185 ? -11.102 20.503 -10.060 1.00 57.44 185 LYS A N 1
ATOM 1484 C CA . LYS A 1 185 ? -11.634 19.425 -9.208 1.00 57.44 185 LYS A CA 1
ATOM 1485 C C . LYS A 1 185 ? -10.613 18.917 -8.180 1.00 57.44 185 LYS A C 1
ATOM 1487 O O . LYS A 1 185 ? -10.961 18.666 -7.029 1.00 57.44 185 LYS A O 1
ATOM 1492 N N . TYR A 1 186 ? -9.360 18.758 -8.604 1.00 59.12 186 TYR A N 1
ATOM 1493 C CA . TYR A 1 186 ? -8.288 18.231 -7.759 1.00 59.12 186 TYR A CA 1
ATOM 1494 C C . TYR A 1 186 ? -7.647 19.289 -6.861 1.00 59.12 186 TYR A C 1
ATOM 1496 O O . TYR A 1 186 ? -7.178 18.937 -5.781 1.00 59.12 186 TYR A O 1
ATOM 1504 N N . SER A 1 187 ? -7.633 20.565 -7.266 1.00 61.84 187 SER A N 1
ATOM 1505 C CA . SER A 1 187 ? -7.076 21.633 -6.430 1.00 61.84 187 SER A CA 1
ATOM 1506 C C . SER A 1 187 ? -7.915 21.854 -5.181 1.00 61.84 187 SER A C 1
ATOM 1508 O O . SER A 1 187 ? -7.354 22.009 -4.103 1.00 61.84 187 SER A O 1
ATOM 1510 N N . ASP A 1 188 ? -9.238 21.808 -5.314 1.00 64.19 188 ASP A N 1
ATOM 1511 C CA . ASP A 1 188 ? -10.144 22.148 -4.217 1.00 64.19 188 ASP A CA 1
ATOM 1512 C C . ASP A 1 188 ? -10.212 21.013 -3.192 1.00 64.19 188 ASP A C 1
ATOM 1514 O O . ASP A 1 188 ? -10.086 21.254 -1.997 1.00 64.19 188 ASP A O 1
ATOM 1518 N N . MET A 1 189 ? -10.279 19.758 -3.656 1.00 65.06 189 MET A N 1
ATOM 1519 C CA . MET A 1 189 ? -10.232 18.577 -2.782 1.00 65.06 189 MET A CA 1
ATOM 1520 C C . MET A 1 189 ? -8.883 18.427 -2.076 1.00 65.06 189 MET A C 1
ATOM 1522 O O . MET A 1 189 ? -8.847 18.102 -0.894 1.00 65.06 189 MET A O 1
ATOM 1526 N N . LYS A 1 190 ? -7.770 18.670 -2.785 1.00 65.62 190 LYS A N 1
ATOM 1527 C CA . LYS A 1 190 ? -6.435 18.625 -2.178 1.00 65.62 190 LYS A CA 1
ATOM 1528 C C . LYS A 1 190 ? -6.299 19.690 -1.093 1.00 65.62 190 LYS A C 1
ATOM 1530 O O . LYS A 1 190 ? -5.775 19.383 -0.034 1.00 65.62 190 LYS A O 1
ATOM 1535 N N . LYS A 1 191 ? -6.779 20.913 -1.342 1.00 69.50 191 LYS A N 1
ATOM 1536 C CA . LYS A 1 191 ? -6.788 21.984 -0.336 1.00 69.50 191 LYS A CA 1
ATOM 1537 C C . LYS A 1 191 ? -7.630 21.618 0.881 1.00 69.50 191 LYS A C 1
ATOM 1539 O O . LYS A 1 191 ? -7.199 21.901 1.982 1.00 69.50 191 LYS A O 1
ATOM 1544 N N . LEU A 1 192 ? -8.778 20.967 0.688 1.00 71.50 192 LEU A N 1
ATOM 1545 C CA . LEU A 1 192 ? -9.656 20.554 1.785 1.00 71.50 192 LEU A CA 1
ATOM 1546 C C . LEU A 1 192 ? -8.980 19.497 2.676 1.00 71.50 192 LEU A C 1
ATOM 1548 O O . LEU A 1 192 ? -8.864 19.710 3.877 1.00 71.50 192 LEU A O 1
ATOM 1552 N N . ILE A 1 193 ? -8.416 18.443 2.071 1.00 69.12 193 ILE A N 1
ATOM 1553 C CA . ILE A 1 193 ? -7.665 17.393 2.788 1.00 69.12 193 ILE A CA 1
ATOM 1554 C C . ILE A 1 193 ? -6.439 17.979 3.501 1.00 69.12 193 ILE A C 1
ATOM 1556 O O . ILE A 1 193 ? -6.174 17.649 4.651 1.00 69.12 193 ILE A O 1
ATOM 1560 N N . LEU A 1 194 ? -5.695 18.867 2.831 1.00 68.00 194 LEU A N 1
ATOM 1561 C CA . LEU A 1 194 ? -4.555 19.542 3.451 1.00 68.00 194 LEU A CA 1
ATOM 1562 C C . LEU A 1 194 ? -4.995 20.469 4.584 1.00 68.00 194 LEU A C 1
ATOM 1564 O O . LEU A 1 194 ? -4.331 20.484 5.602 1.00 68.00 194 LEU A O 1
ATOM 1568 N N . SER A 1 195 ? -6.118 21.177 4.458 1.00 72.62 195 SER A N 1
ATOM 1569 C CA . SER A 1 195 ? -6.629 22.050 5.522 1.00 72.62 195 SER A CA 1
ATOM 1570 C C . SER A 1 195 ? -7.155 21.284 6.738 1.00 72.62 195 SER A C 1
ATOM 1572 O O . SER A 1 195 ? -7.142 21.816 7.843 1.00 72.62 195 SER A O 1
ATOM 1574 N N . GLU A 1 196 ? -7.635 20.051 6.547 1.00 67.56 196 GLU A N 1
ATOM 1575 C CA . GLU A 1 196 ? -7.972 19.134 7.640 1.00 67.56 196 GLU A CA 1
ATOM 1576 C C . GLU A 1 196 ? -6.689 18.683 8.349 1.00 67.56 196 GLU A C 1
ATOM 1578 O O . GLU A 1 196 ? -6.581 18.849 9.558 1.00 67.56 196 GLU A O 1
ATOM 1583 N N . ALA A 1 197 ? -5.671 18.254 7.593 1.00 64.56 197 ALA A N 1
ATOM 1584 C CA . ALA A 1 197 ? -4.369 17.873 8.147 1.00 64.56 197 ALA A CA 1
ATOM 1585 C C . ALA A 1 197 ? -3.607 19.048 8.802 1.00 64.56 197 ALA A C 1
ATOM 1587 O O . ALA A 1 197 ? -2.925 18.869 9.803 1.00 64.56 197 ALA A O 1
ATOM 1588 N N . GLU A 1 198 ? -3.728 20.269 8.273 1.00 60.44 198 GLU A N 1
ATOM 1589 C CA . GLU A 1 198 ? -3.103 21.490 8.811 1.00 60.44 198 GLU A CA 1
ATOM 1590 C C . GLU A 1 198 ? -3.705 21.935 10.150 1.00 60.44 198 GLU A C 1
ATOM 1592 O O . GLU A 1 198 ? -3.073 22.698 10.877 1.00 60.44 198 GLU A O 1
ATOM 1597 N N . LYS A 1 199 ? -4.909 21.474 10.510 1.00 63.88 199 LYS A N 1
ATOM 1598 C CA . LYS A 1 199 ? -5.462 21.689 11.858 1.00 63.88 199 LYS A CA 1
ATOM 1599 C C . LYS A 1 199 ? -4.868 20.727 12.893 1.00 63.88 199 LYS A C 1
ATOM 1601 O O . LYS A 1 199 ? -5.074 20.932 14.084 1.00 63.88 199 LYS A O 1
ATOM 1606 N N . GLU A 1 200 ? -4.111 19.728 12.446 1.00 60.47 200 GLU A N 1
ATOM 1607 C CA . GLU A 1 200 ? -3.569 18.618 13.235 1.00 60.47 200 GLU A CA 1
ATOM 1608 C C . GLU A 1 200 ? -2.029 18.572 13.143 1.00 60.47 200 GLU A C 1
ATOM 1610 O O . GLU A 1 200 ? -1.443 17.518 12.911 1.00 60.47 200 GLU A O 1
ATOM 1615 N N . ILE A 1 201 ? -1.347 19.722 13.257 1.00 52.09 201 ILE A N 1
ATOM 1616 C CA . ILE A 1 201 ? 0.118 19.793 13.102 1.00 52.09 201 ILE A CA 1
ATOM 1617 C C . ILE A 1 201 ? 0.816 18.999 14.215 1.00 52.09 201 ILE A C 1
ATOM 1619 O O . ILE A 1 201 ? 0.964 19.489 15.335 1.00 52.09 201 ILE A O 1
ATOM 1623 N N . ASP A 1 202 ? 1.343 17.826 13.864 1.00 54.56 202 ASP A N 1
ATOM 1624 C CA . ASP A 1 202 ? 2.456 17.206 14.575 1.00 54.56 202 ASP A CA 1
ATOM 1625 C C . ASP A 1 202 ? 3.759 17.919 14.160 1.00 54.56 202 ASP A C 1
ATOM 1627 O O . ASP A 1 202 ? 4.131 17.888 12.983 1.00 54.56 202 ASP A O 1
ATOM 1631 N N . PRO A 1 203 ? 4.508 18.557 15.083 1.00 54.56 203 PRO A N 1
ATOM 1632 C CA . PRO A 1 203 ? 5.699 19.347 14.742 1.00 54.56 203 PRO A CA 1
ATOM 1633 C C . PRO A 1 203 ? 6.867 18.515 14.182 1.00 54.56 203 PRO A C 1
ATOM 1635 O O . PRO A 1 203 ? 7.876 19.079 13.760 1.00 54.56 203 PRO A O 1
ATOM 1638 N N . VAL A 1 204 ? 6.752 17.183 14.193 1.00 51.62 204 VAL A N 1
ATOM 1639 C CA . VAL A 1 204 ? 7.840 16.243 13.886 1.00 51.62 204 VAL A CA 1
ATOM 1640 C C . VAL A 1 204 ? 7.649 15.526 12.539 1.00 51.62 204 VAL A C 1
ATOM 1642 O O . VAL A 1 204 ? 8.645 15.222 11.884 1.00 51.62 204 VAL A O 1
ATOM 1645 N N . HIS A 1 205 ? 6.415 15.278 12.080 1.00 44.66 205 HIS A N 1
ATOM 1646 C CA . HIS A 1 205 ? 6.150 14.458 10.887 1.00 44.66 205 HIS A CA 1
ATOM 1647 C C . HIS A 1 205 ? 5.185 15.141 9.910 1.00 44.66 205 HIS A C 1
ATOM 1649 O O . HIS A 1 205 ? 4.184 15.728 10.305 1.00 44.66 205 HIS A O 1
ATOM 1655 N N . ALA A 1 206 ? 5.471 15.041 8.608 1.00 38.72 206 ALA A N 1
ATOM 1656 C CA . ALA A 1 206 ? 4.557 15.513 7.570 1.00 38.72 206 ALA A CA 1
ATOM 1657 C C . ALA A 1 206 ? 3.383 14.528 7.388 1.00 38.72 206 ALA A C 1
ATOM 1659 O O . ALA A 1 206 ? 3.610 13.315 7.432 1.00 38.72 206 ALA A O 1
ATOM 1660 N N . PRO A 1 207 ? 2.157 15.010 7.108 1.00 40.94 207 PRO A N 1
ATOM 1661 C CA . PRO A 1 207 ? 1.015 14.138 6.855 1.00 40.94 207 PRO A CA 1
ATOM 1662 C C . PRO A 1 207 ? 1.274 13.259 5.622 1.00 40.94 207 PRO A C 1
ATOM 1664 O O . PRO A 1 207 ? 1.637 13.751 4.548 1.00 40.94 207 PRO A O 1
ATOM 1667 N N . PHE A 1 208 ? 1.102 11.944 5.771 1.00 35.84 208 PHE A N 1
ATOM 1668 C CA . PHE A 1 208 ? 1.281 10.993 4.674 1.00 35.84 208 PHE A CA 1
ATOM 1669 C C . PHE A 1 208 ? 0.144 11.119 3.642 1.00 35.84 208 PHE A C 1
ATOM 1671 O O . PHE A 1 208 ? -1.034 11.048 3.989 1.00 35.84 208 PHE A O 1
ATOM 1678 N N . ILE A 1 209 ? 0.515 11.271 2.361 1.00 35.69 209 ILE A N 1
ATOM 1679 C CA . ILE A 1 209 ? -0.375 11.297 1.176 1.00 35.69 209 ILE A CA 1
ATOM 1680 C C . ILE A 1 209 ? -0.295 9.972 0.398 1.00 35.69 209 ILE A C 1
ATOM 1682 O O . ILE A 1 209 ? 0.824 9.474 0.129 1.00 35.69 209 ILE A O 1
#

Foldseek 3Di:
DQQPDWDADAFFAQVRDPDFCDQPDDQDDPPDDGTRGCQDPVHDVHGDPPTDHDGDGPHDDDDPVVQLVLLVVLVVVCVVVVQEAEDADPLPPPALALVVVVVVCVVVVNDQAEEEEAQDPDDHPSPVSNQVVRPRYYYDYLVRDGSVVSVVGSHYYYHPNSVVVVVVVSVCVVPDDDDPPPPCPVVVVVVVVVVRVVVVDDVPDDDDD

Sequence (209 aa):
LVYRNLQLTKQLSKAEMPGGNRKPWPQKKTGRHHAGSIRSPHFHLGGFANGVRGPRTWFYMLPDAIRLKGLCVALTIKHVQNDLVIVDDFASLPNSEPQFLNDLADARNWGYSVLFVTDSSQVPQNLVDACESIPSFTIMPIYGLNCYSIMKYETVVLSRLALEILEYRILYHKHRAETLQKKYKYSDMKKLILSEAEKEIDPVHAPFI

pLDDT: mean 87.88, std 13.53, range [35.69, 97.94]

Organism: Anisakis simplex (NCBI:txid6269)

Radius of gyration: 27.39 Å; chains: 1; bounding box: 64×38×77 Å

Secondary structure (DSSP, 8-state):
-GGG-EE---PPPTTTSS---S-SS-SSSSSSPP-S-TTSTTSTTPPPSS---SSEE---PPPHHHHHHHHHHHHHHHHHTT-EEEES-STT-----HHHHHHHHHHTT--S-EEEEESSS---HHHHHHHHT-TTEEEEEGGG--HHHHHHSSEEEEEHHHHHHHHHHHHHHHHPPPPS-TTTHHHHHHHHHHHHHTTS--SS-PPP-